Protein AF-A1VR33-F1 (afdb_monomer)

Mean predicted aligned error: 18.74 Å

Nearest PDB structures (foldseek):
  4l4u-assembly1_A-2  TM=6.894E-01  e=5.457E-03  Aquifex aeolicus VF5
  3dzd-assembly1_B  TM=6.555E-01  e=9.881E-03  Aquifex aeolicus
  3a0r-assembly1_B  TM=6.311E-01  e=2.015E-02  Thermotoga maritima
  3cg4-assembly1_A  TM=5.800E-01  e=5.528E-02  Methanospirillum hungatei JF-1
  5jyv-assembly1_A  TM=6.036E-01  e=6.691E-01  Thermosynechococcus vestitus BP-1

Structure (mmCIF, N/CA/C/O backbone):
data_AF-A1VR33-F1
#
_entry.id   AF-A1VR33-F1
#
loop_
_atom_site.group_PDB
_atom_site.id
_atom_site.type_symbol
_atom_site.label_atom_id
_atom_site.label_alt_id
_atom_site.label_comp_id
_atom_site.label_asym_id
_atom_site.label_entity_id
_atom_site.label_seq_id
_atom_site.pdbx_PDB_ins_code
_atom_site.Cartn_x
_atom_site.Cartn_y
_atom_site.Cartn_z
_atom_site.occupancy
_atom_site.B_iso_or_equiv
_atom_site.auth_seq_id
_atom_site.auth_comp_id
_atom_site.auth_asym_id
_atom_site.auth_atom_id
_atom_site.pdbx_PDB_model_num
ATOM 1 N N . MET A 1 1 ? -11.282 8.024 26.911 1.00 89.19 1 MET A N 1
ATOM 2 C CA . MET A 1 1 ? -10.336 6.982 26.466 1.00 89.19 1 MET A CA 1
ATOM 3 C C . MET A 1 1 ? -9.418 7.610 25.443 1.00 89.19 1 MET A C 1
ATOM 5 O O . MET A 1 1 ? -9.921 8.215 24.501 1.00 89.19 1 MET A O 1
ATOM 9 N N . ASN A 1 2 ? -8.114 7.520 25.653 1.00 93.12 2 ASN A N 1
ATOM 10 C CA . ASN A 1 2 ? -7.123 8.158 24.796 1.00 93.12 2 ASN A CA 1
ATOM 11 C C . ASN A 1 2 ? -6.593 7.150 23.776 1.00 93.12 2 ASN A C 1
ATOM 13 O O . ASN A 1 2 ? -6.073 6.101 24.152 1.00 93.12 2 ASN A O 1
ATOM 17 N N . VAL A 1 3 ? -6.742 7.479 22.496 1.00 94.75 3 VAL A N 1
ATOM 18 C CA . VAL A 1 3 ? -6.311 6.673 21.356 1.00 94.75 3 VAL A CA 1
ATOM 19 C C . VAL A 1 3 ? -5.107 7.349 20.707 1.00 94.75 3 VAL A C 1
ATOM 21 O O . VAL A 1 3 ? -5.236 8.425 20.123 1.00 94.75 3 VAL A O 1
ATOM 24 N N . ALA A 1 4 ? -3.940 6.724 20.791 1.00 95.00 4 ALA A N 1
ATOM 25 C CA . ALA A 1 4 ? -2.741 7.217 20.127 1.00 95.00 4 ALA A CA 1
ATOM 26 C C . ALA A 1 4 ? -2.682 6.717 18.679 1.00 95.00 4 ALA A C 1
ATOM 28 O O . ALA A 1 4 ? -2.841 5.525 18.415 1.00 95.00 4 ALA A O 1
ATOM 29 N N . LEU A 1 5 ? -2.461 7.638 17.744 1.00 94.81 5 LEU A N 1
ATOM 30 C CA . LEU A 1 5 ? -2.341 7.374 16.313 1.00 94.81 5 LEU A CA 1
ATOM 31 C C . LEU A 1 5 ? -0.858 7.402 15.934 1.00 94.81 5 LEU A C 1
ATOM 33 O O . LEU A 1 5 ? -0.207 8.428 16.109 1.00 94.81 5 LEU A O 1
ATOM 37 N N . VAL A 1 6 ? -0.323 6.283 15.449 1.00 93.44 6 VAL A N 1
ATOM 38 C CA . VAL A 1 6 ? 1.118 6.092 15.224 1.00 93.44 6 VAL A CA 1
ATOM 39 C C . VAL A 1 6 ? 1.372 5.742 13.762 1.00 93.44 6 VAL A C 1
ATOM 41 O O . VAL A 1 6 ? 0.776 4.801 13.238 1.00 93.44 6 VAL A O 1
ATOM 44 N N . GLY A 1 7 ? 2.278 6.477 13.113 1.00 88.88 7 GLY A N 1
ATOM 45 C CA . GLY A 1 7 ? 2.705 6.214 11.731 1.00 88.88 7 GLY A CA 1
ATOM 46 C C . GLY A 1 7 ? 1.655 6.533 10.661 1.00 88.88 7 GLY A C 1
ATOM 47 O O . GLY A 1 7 ? 1.876 6.258 9.489 1.00 88.88 7 GLY A O 1
ATOM 48 N N . LEU A 1 8 ? 0.510 7.101 11.034 1.00 88.69 8 LEU A N 1
ATOM 49 C CA . LEU A 1 8 ? -0.553 7.450 10.096 1.00 88.69 8 LEU A CA 1
ATOM 50 C C . LEU A 1 8 ? -0.213 8.745 9.349 1.00 88.69 8 LEU A C 1
ATOM 52 O O . LEU A 1 8 ? 0.450 9.635 9.876 1.00 88.69 8 LEU A O 1
ATOM 56 N N . THR A 1 9 ? -0.694 8.884 8.114 1.00 87.31 9 THR A N 1
ATOM 57 C CA . THR A 1 9 ? -0.602 10.168 7.404 1.00 87.31 9 THR A CA 1
ATOM 58 C C . THR A 1 9 ? -1.521 11.206 8.052 1.00 87.31 9 THR A C 1
ATOM 60 O O . THR A 1 9 ? -2.579 10.860 8.575 1.00 87.31 9 THR A O 1
ATOM 63 N N . THR A 1 10 ? -1.215 12.501 7.920 1.00 87.06 10 THR A N 1
ATOM 64 C CA . THR A 1 10 ? -2.077 13.587 8.440 1.00 87.06 10 THR A CA 1
ATOM 65 C C . THR A 1 10 ? -3.532 13.461 7.974 1.00 87.06 10 THR A C 1
ATOM 67 O O . THR A 1 10 ? -4.474 13.750 8.712 1.00 87.06 10 THR A O 1
ATOM 70 N N . ARG A 1 11 ? -3.742 12.983 6.741 1.00 85.19 11 ARG A N 1
ATOM 71 C CA . ARG A 1 11 ? -5.082 12.727 6.200 1.00 85.19 11 ARG A CA 1
ATOM 72 C C . ARG A 1 11 ? -5.805 11.617 6.965 1.00 85.19 11 ARG A C 1
ATOM 74 O O . ARG A 1 11 ? -6.992 11.759 7.258 1.00 85.19 11 ARG A O 1
ATOM 81 N N . GLU A 1 12 ? -5.119 10.517 7.255 1.00 89.12 12 GLU A N 1
ATOM 82 C CA . GLU A 1 12 ? -5.679 9.388 8.001 1.00 89.12 12 GLU A CA 1
ATOM 83 C C . GLU A 1 12 ? -5.932 9.749 9.464 1.00 89.12 12 GLU A C 1
ATOM 85 O O . GLU A 1 12 ? -6.983 9.398 9.993 1.00 89.12 12 GLU A O 1
ATOM 90 N N . GLU A 1 13 ? -5.035 10.507 10.096 1.00 91.50 13 GLU A N 1
ATOM 91 C CA . GLU A 1 13 ? -5.204 10.989 11.471 1.00 91.50 13 GLU A CA 1
ATOM 92 C C . GLU A 1 13 ? -6.481 11.815 11.628 1.00 91.50 13 GLU A C 1
ATOM 94 O O . GLU A 1 13 ? -7.303 11.562 12.510 1.00 91.50 13 GLU A O 1
ATOM 99 N N . VAL A 1 14 ? -6.687 12.766 10.717 1.00 90.38 14 VAL A N 1
ATOM 100 C CA . VAL A 1 14 ? -7.881 13.614 10.680 1.00 90.38 14 VAL A CA 1
ATOM 101 C C . VAL A 1 14 ? -9.144 12.782 10.424 1.00 90.38 14 VAL A C 1
ATOM 103 O O . VAL A 1 14 ? -10.168 12.982 11.084 1.00 90.38 14 VAL A O 1
ATOM 106 N N . ALA A 1 15 ? -9.085 11.819 9.500 1.00 90.38 15 ALA A N 1
ATOM 107 C CA . ALA A 1 15 ? -10.210 10.935 9.202 1.00 90.38 15 ALA A CA 1
ATOM 108 C C . ALA A 1 15 ? -10.580 10.039 10.398 1.00 90.38 15 ALA A C 1
ATOM 110 O O . ALA A 1 15 ? -11.763 9.914 10.730 1.00 90.38 15 ALA A O 1
ATOM 111 N N . LEU A 1 16 ? -9.588 9.457 11.076 1.00 93.12 16 LEU A N 1
ATOM 112 C CA . LEU A 1 16 ? -9.787 8.630 12.266 1.00 93.12 16 LEU A CA 1
ATOM 113 C C . LEU A 1 16 ? -10.287 9.453 13.449 1.00 93.12 16 LEU A C 1
ATOM 115 O O . LEU A 1 16 ? -11.230 9.027 14.112 1.00 93.12 16 LEU A O 1
ATOM 119 N N . GLY A 1 17 ? -9.749 10.654 13.664 1.00 91.81 17 GLY A N 1
ATOM 120 C CA . GLY A 1 17 ? -10.249 11.576 14.684 1.00 91.81 17 GLY A CA 1
ATOM 121 C C . GLY A 1 17 ? -11.735 11.893 14.493 1.00 91.81 17 GLY A C 1
ATOM 122 O O . GLY A 1 17 ? -12.519 11.810 15.440 1.00 91.81 17 GLY A O 1
ATOM 123 N N . MET A 1 18 ? -12.161 12.159 13.253 1.00 91.56 18 MET A N 1
ATOM 124 C CA . MET A 1 18 ? -13.579 12.349 12.927 1.00 91.56 18 MET A CA 1
ATOM 125 C C . MET A 1 18 ? -14.419 11.081 13.133 1.00 91.56 18 MET A C 1
ATOM 127 O O . MET A 1 18 ? -15.535 11.168 13.650 1.00 91.56 18 MET A O 1
ATOM 131 N N . LEU A 1 19 ? -13.918 9.911 12.724 1.00 92.31 19 LEU A N 1
ATOM 132 C CA . LEU A 1 19 ? -14.616 8.635 12.898 1.00 92.31 19 LEU A CA 1
ATOM 133 C C . LEU A 1 19 ? -14.835 8.325 14.382 1.00 92.31 19 LEU A C 1
ATOM 135 O O . LEU A 1 19 ? -15.957 8.004 14.782 1.00 92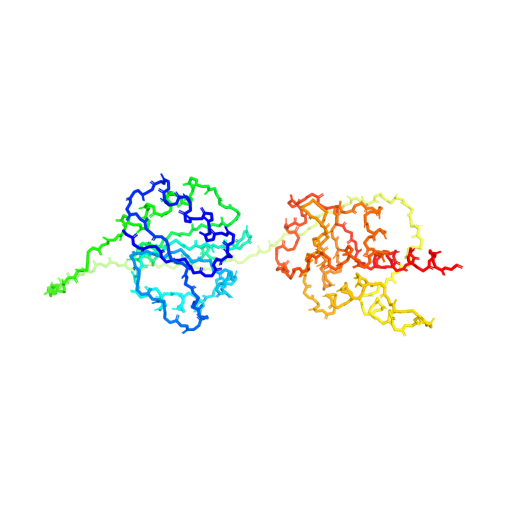.31 19 LEU A O 1
ATOM 139 N N . VAL A 1 20 ? -13.786 8.432 15.196 1.00 92.50 20 VAL A N 1
ATOM 140 C CA . VAL A 1 20 ? -13.830 8.156 16.636 1.00 92.50 20 VAL A CA 1
ATOM 141 C C . VAL A 1 20 ? -14.733 9.162 17.339 1.00 92.50 20 VAL A C 1
ATOM 143 O O . VAL A 1 20 ? -15.653 8.744 18.036 1.00 92.50 20 VAL A O 1
ATOM 146 N N . GLY A 1 21 ? -14.576 10.462 17.067 1.00 89.56 21 GLY A N 1
ATOM 147 C CA . GLY A 1 21 ? -15.418 11.503 17.663 1.00 89.56 21 GLY A CA 1
ATOM 148 C C . GLY A 1 21 ? -16.915 11.329 17.376 1.00 89.56 21 GLY A C 1
ATOM 149 O O . GLY A 1 21 ? -17.745 11.657 18.220 1.00 89.56 21 GLY A O 1
ATOM 150 N N . LYS A 1 22 ? -17.277 10.762 16.216 1.00 89.94 22 LYS A N 1
ATOM 151 C CA . LYS A 1 22 ? -18.676 10.461 15.861 1.00 89.94 22 LYS A CA 1
ATOM 152 C C . LYS A 1 22 ? -19.191 9.141 16.431 1.00 89.94 22 LYS A C 1
ATOM 154 O O . LYS A 1 22 ? -20.383 9.029 16.697 1.00 89.94 22 LYS A O 1
ATOM 159 N N . SER A 1 23 ? -18.335 8.127 16.549 1.00 87.56 23 SER A N 1
ATOM 160 C CA . SER A 1 23 ? -18.766 6.755 16.856 1.00 87.56 23 SER A CA 1
ATOM 161 C C . SER A 1 23 ? -18.528 6.314 18.299 1.00 87.56 23 SER A C 1
ATOM 163 O O . SER A 1 23 ? -19.128 5.325 18.716 1.00 87.56 23 SER A O 1
ATOM 165 N N . GLN A 1 24 ? -17.685 7.026 19.053 1.00 88.75 24 GLN A N 1
ATOM 166 C CA . GLN A 1 24 ? -17.287 6.686 20.420 1.00 88.75 24 GLN A CA 1
ATOM 167 C C . GLN A 1 24 ? -17.244 7.943 21.312 1.00 88.75 24 GLN A C 1
ATOM 169 O O . GLN A 1 24 ? -16.199 8.588 21.447 1.00 88.75 24 GLN A O 1
ATOM 174 N N . PRO A 1 25 ? -18.369 8.324 21.944 1.00 87.31 25 PRO A N 1
ATOM 175 C CA . PRO A 1 25 ? -18.407 9.469 22.849 1.00 87.31 25 PRO A CA 1
ATOM 176 C C . PRO A 1 25 ? -17.384 9.339 23.988 1.00 87.31 25 PRO A C 1
ATOM 178 O O . PRO A 1 25 ? -17.293 8.304 24.647 1.00 87.31 25 PRO A O 1
ATOM 181 N N . GLY A 1 26 ? -16.605 10.397 24.232 1.00 87.81 26 GLY A N 1
ATOM 182 C CA . GLY A 1 26 ? -15.575 10.421 25.281 1.00 87.81 26 GLY A CA 1
ATOM 183 C C . GLY A 1 26 ? -14.240 9.767 24.898 1.00 87.81 26 GLY A C 1
ATOM 184 O O . GLY A 1 26 ? -13.351 9.643 25.748 1.00 87.81 26 GLY A O 1
ATOM 185 N N . TRP A 1 27 ? -14.075 9.343 23.643 1.00 93.62 27 TRP A N 1
ATOM 186 C CA . TRP A 1 27 ? -12.780 8.934 23.102 1.00 93.62 27 TRP A CA 1
ATOM 187 C C . TRP A 1 27 ? -12.087 10.127 22.442 1.00 93.62 27 TRP A C 1
ATOM 189 O O . TRP A 1 27 ? -12.737 10.960 21.812 1.00 93.62 27 TRP A O 1
ATOM 199 N N . GLN A 1 28 ? -10.772 10.222 22.608 1.00 92.12 28 GLN A N 1
ATOM 200 C CA . GLN A 1 28 ? -9.951 11.297 22.056 1.00 92.12 28 GLN A CA 1
ATOM 201 C C . GLN A 1 28 ? -8.772 10.693 21.307 1.00 92.12 28 GLN A C 1
ATOM 203 O O . GLN A 1 28 ? -8.126 9.786 21.826 1.00 92.12 28 GLN A O 1
ATOM 208 N N . CYS A 1 29 ? -8.501 11.191 20.103 1.00 92.56 29 CYS A N 1
ATOM 209 C CA . CYS A 1 29 ? -7.358 10.763 19.305 1.00 92.56 29 CYS A CA 1
ATOM 210 C C . CYS A 1 29 ? -6.229 11.789 19.391 1.00 92.56 29 CYS A C 1
ATOM 212 O O . CYS A 1 29 ? -6.480 12.988 19.272 1.00 92.56 29 CYS A O 1
ATOM 214 N N . SER A 1 30 ? -4.997 11.312 19.532 1.00 91.94 30 SER A N 1
ATOM 215 C CA . SER A 1 30 ? -3.790 12.136 19.474 1.00 91.94 30 SER A CA 1
ATOM 216 C C . SER A 1 30 ? -2.779 11.517 18.517 1.00 91.94 30 SER A C 1
ATOM 218 O O . SER A 1 30 ? -2.430 10.346 18.667 1.00 91.94 30 SER A O 1
ATOM 220 N N . ALA A 1 31 ? -2.309 12.308 17.555 1.00 89.06 31 ALA A N 1
ATOM 221 C CA . ALA A 1 31 ? -1.186 11.942 16.702 1.00 89.06 31 ALA A CA 1
ATOM 222 C C . ALA A 1 31 ? 0.096 11.824 17.532 1.00 89.06 31 ALA A C 1
ATOM 224 O O . ALA A 1 31 ? 0.356 12.652 18.409 1.00 89.06 31 ALA A O 1
ATOM 225 N N . VAL A 1 32 ? 0.880 10.787 17.260 1.00 85.38 32 VAL A N 1
ATOM 226 C CA . VAL A 1 32 ? 2.159 10.526 17.910 1.00 85.38 32 VAL A CA 1
ATOM 227 C C . VAL A 1 32 ? 3.250 10.518 16.851 1.00 85.38 32 VAL A C 1
ATOM 229 O O . VAL A 1 32 ? 3.343 9.605 16.031 1.00 85.38 32 VAL A O 1
ATOM 232 N N . THR A 1 33 ? 4.127 11.512 16.932 1.00 70.06 33 THR A N 1
ATOM 233 C CA . THR A 1 33 ? 5.366 11.569 16.157 1.00 70.06 33 THR A CA 1
ATOM 234 C C . THR A 1 33 ? 6.455 10.807 16.912 1.00 70.06 33 THR A C 1
ATOM 236 O O . THR A 1 33 ? 7.328 11.418 17.515 1.00 70.06 33 THR A O 1
ATOM 239 N N . ALA A 1 34 ? 6.360 9.478 16.969 1.00 60.62 34 ALA A N 1
ATOM 240 C CA . ALA A 1 34 ? 7.414 8.638 17.542 1.00 60.62 34 ALA A CA 1
ATOM 241 C C . ALA A 1 34 ? 8.291 8.078 16.418 1.00 60.62 34 ALA A C 1
ATOM 243 O O . ALA A 1 34 ? 7.768 7.588 15.411 1.00 60.62 34 ALA A O 1
ATOM 244 N N . GLY A 1 35 ? 9.614 8.155 16.586 1.00 58.03 35 GLY A N 1
ATOM 245 C CA . GLY A 1 35 ? 10.567 7.485 15.700 1.00 58.03 35 GLY A CA 1
ATOM 246 C C . GLY A 1 35 ? 10.431 5.956 15.744 1.00 58.03 35 GLY A C 1
ATOM 247 O O . GLY A 1 35 ? 9.785 5.398 16.632 1.00 58.03 35 GLY A O 1
ATOM 248 N N . LEU A 1 36 ? 11.055 5.266 14.783 1.00 57.84 36 LEU A N 1
ATOM 249 C CA . LEU A 1 36 ? 11.025 3.797 14.661 1.00 57.84 36 LEU A CA 1
ATOM 250 C C . LEU A 1 36 ? 11.434 3.079 15.964 1.00 57.84 36 LEU A C 1
ATOM 252 O O . LEU A 1 36 ? 10.797 2.094 16.329 1.00 57.84 36 LEU A O 1
ATOM 256 N N . ASP A 1 37 ? 12.401 3.646 16.695 1.00 58.16 37 ASP A N 1
ATOM 257 C CA . ASP A 1 37 ? 13.012 3.057 17.899 1.00 58.16 37 ASP A CA 1
ATOM 258 C C . ASP A 1 37 ? 12.542 3.677 19.227 1.00 58.16 37 ASP A C 1
ATOM 260 O O . ASP A 1 37 ? 13.045 3.331 20.300 1.00 58.16 37 ASP A O 1
ATOM 264 N N . GLU A 1 38 ? 11.592 4.613 19.192 1.00 67.19 38 GLU A N 1
ATOM 265 C CA . GLU A 1 38 ? 11.108 5.270 20.405 1.00 67.19 38 GLU A CA 1
ATOM 266 C C . GLU A 1 38 ? 9.936 4.514 21.040 1.00 67.19 38 GLU A C 1
ATOM 268 O O . GLU A 1 38 ? 9.024 4.016 20.369 1.00 67.19 38 GLU A O 1
ATOM 273 N N . SER A 1 39 ? 9.956 4.453 22.375 1.00 73.94 39 SER A N 1
ATOM 274 C CA . SER A 1 39 ? 8.817 3.987 23.166 1.00 73.94 39 SER A CA 1
ATOM 275 C C . SER A 1 39 ? 7.606 4.867 22.881 1.00 73.94 39 SER A C 1
ATOM 277 O O . SER A 1 39 ? 7.710 6.095 22.873 1.00 73.94 39 SER A O 1
ATOM 279 N N . LEU A 1 40 ? 6.441 4.247 22.695 1.00 84.88 40 LEU A N 1
ATOM 280 C CA . LEU A 1 40 ? 5.213 4.997 22.470 1.00 84.88 40 LEU A CA 1
ATOM 281 C C . LEU A 1 40 ? 4.788 5.714 23.766 1.00 84.88 40 LEU A C 1
ATOM 283 O O . LEU A 1 40 ? 4.949 5.157 24.857 1.00 84.88 40 LEU A O 1
ATOM 287 N N . PRO A 1 41 ? 4.267 6.951 23.678 1.00 85.69 41 PRO A N 1
ATOM 288 C CA . PRO A 1 41 ? 3.749 7.660 24.838 1.00 85.69 41 PRO A CA 1
ATOM 289 C C . PRO A 1 41 ? 2.493 6.950 25.358 1.00 85.69 41 PRO A C 1
ATOM 291 O O . PRO A 1 41 ? 1.690 6.493 24.547 1.00 85.69 41 PRO A O 1
ATOM 294 N N . PRO A 1 42 ? 2.272 6.908 26.683 1.00 86.69 42 PRO A N 1
ATOM 295 C CA . PRO A 1 42 ? 1.205 6.115 27.282 1.00 86.69 42 PRO A CA 1
ATOM 296 C C . PRO A 1 42 ? -0.183 6.513 26.758 1.00 86.69 42 PRO A C 1
ATOM 298 O O . PRO A 1 42 ? -0.603 7.666 26.878 1.00 86.69 42 PRO A O 1
ATOM 301 N N . ALA A 1 43 ? -0.917 5.531 26.234 1.00 90.75 43 ALA A N 1
ATOM 302 C CA . ALA A 1 43 ? -2.291 5.665 25.757 1.00 90.75 43 ALA A CA 1
ATOM 303 C C . ALA A 1 43 ? -3.165 4.496 26.239 1.00 90.75 43 ALA A C 1
ATOM 305 O O . ALA A 1 43 ? -2.658 3.443 26.622 1.00 90.75 43 ALA A O 1
ATOM 306 N N . ASP A 1 44 ? -4.492 4.670 26.218 1.00 91.25 44 ASP A N 1
ATOM 307 C CA . ASP A 1 44 ? -5.414 3.576 26.555 1.00 91.25 44 ASP A CA 1
ATOM 308 C C . ASP A 1 44 ? -5.516 2.540 25.421 1.00 91.25 44 ASP A C 1
ATOM 310 O O . ASP A 1 44 ? -5.887 1.397 25.681 1.00 91.25 44 ASP A O 1
ATOM 314 N N . LEU A 1 45 ? -5.265 2.956 24.175 1.00 94.19 45 LEU A N 1
ATOM 315 C CA . LEU A 1 45 ? -5.281 2.125 22.970 1.00 94.19 45 LEU A CA 1
ATOM 316 C C . LEU A 1 45 ? -4.438 2.781 21.873 1.00 94.19 45 LEU A C 1
ATOM 318 O O . LEU A 1 45 ? -4.421 4.008 21.752 1.00 94.19 45 LEU A O 1
ATOM 322 N N . TYR A 1 46 ? -3.798 1.971 21.035 1.00 95.38 46 TYR A N 1
ATOM 323 C CA . TYR A 1 46 ? -3.049 2.452 19.873 1.00 95.38 46 TYR A CA 1
ATOM 324 C C . TYR A 1 46 ? -3.726 2.079 18.554 1.00 95.38 46 TYR A C 1
ATOM 326 O O . TYR A 1 46 ? -4.316 1.009 18.420 1.00 95.38 46 TYR A O 1
ATOM 334 N N . VAL A 1 47 ? -3.604 2.946 17.554 1.00 96.19 47 VAL A N 1
ATOM 335 C CA . VAL A 1 47 ? -3.788 2.598 16.142 1.00 96.19 47 VAL A CA 1
ATOM 336 C C . VAL A 1 47 ? -2.442 2.792 15.466 1.00 96.19 47 VAL A C 1
ATOM 338 O O . VAL A 1 47 ? -1.932 3.911 15.426 1.00 96.19 47 VAL A O 1
ATOM 341 N N . VAL A 1 48 ? -1.859 1.706 14.968 1.00 94.88 48 VAL A N 1
ATOM 342 C CA . VAL A 1 48 ? -0.493 1.697 14.436 1.00 94.88 48 VAL A CA 1
ATOM 343 C C . VAL A 1 48 ? -0.529 1.356 12.955 1.00 94.88 48 VAL A C 1
ATOM 345 O O . VAL A 1 48 ? -0.893 0.239 12.595 1.00 94.88 48 VAL A O 1
ATOM 348 N N . ASP A 1 49 ? -0.124 2.292 12.098 1.00 93.19 49 ASP A N 1
ATOM 349 C CA . ASP A 1 49 ? 0.200 1.981 10.706 1.00 93.19 49 ASP A CA 1
ATOM 350 C C . ASP A 1 49 ? 1.578 1.328 10.640 1.00 93.19 49 ASP A C 1
ATOM 352 O O . ASP A 1 49 ? 2.608 1.973 10.848 1.00 93.19 49 ASP A O 1
ATOM 356 N N . LEU A 1 50 ? 1.590 0.030 10.348 1.00 92.19 50 LEU A N 1
ATOM 357 C CA . LEU A 1 50 ? 2.811 -0.762 10.289 1.00 92.19 50 LEU A CA 1
ATOM 358 C C . LEU A 1 50 ? 3.740 -0.250 9.181 1.00 92.19 50 LEU A C 1
ATOM 360 O O . LEU A 1 50 ? 4.938 -0.100 9.403 1.00 92.19 50 LEU A O 1
ATOM 364 N N . ALA A 1 51 ? 3.198 0.122 8.017 1.00 88.44 51 ALA A N 1
ATOM 365 C CA . ALA A 1 51 ? 4.006 0.645 6.916 1.00 88.44 51 ALA A CA 1
ATOM 366 C C . ALA A 1 51 ? 4.584 2.029 7.236 1.00 88.44 51 ALA A C 1
ATOM 368 O O . ALA A 1 51 ? 5.754 2.294 6.949 1.00 88.44 51 ALA A O 1
ATOM 369 N N . GLY A 1 52 ? 3.771 2.895 7.842 1.00 85.50 52 GLY A N 1
ATOM 370 C CA . GLY A 1 52 ? 4.187 4.229 8.270 1.00 85.50 52 GLY A CA 1
ATOM 371 C C . GLY A 1 52 ? 5.211 4.212 9.404 1.00 85.50 52 GLY A C 1
ATOM 372 O O . GLY A 1 52 ? 6.026 5.123 9.521 1.00 85.50 52 GLY A O 1
ATOM 373 N N . ARG A 1 53 ? 5.246 3.122 10.176 1.00 85.50 53 ARG A N 1
ATOM 374 C CA . ARG A 1 53 ? 6.282 2.819 11.165 1.00 85.50 53 ARG A CA 1
ATOM 375 C C . ARG A 1 53 ? 7.425 1.972 10.595 1.00 85.50 53 ARG A C 1
ATOM 377 O O . ARG A 1 53 ? 8.071 1.250 11.337 1.00 85.50 53 ARG A O 1
ATOM 384 N N . GLY A 1 54 ? 7.649 1.980 9.280 1.00 85.06 54 GLY A N 1
ATOM 385 C CA . GLY A 1 54 ? 8.754 1.254 8.632 1.00 85.06 54 GLY A CA 1
ATOM 386 C C . GLY A 1 54 ? 8.642 -0.280 8.644 1.00 85.06 54 GLY A C 1
ATOM 387 O O . GLY A 1 54 ? 9.405 -0.954 7.957 1.00 85.06 54 GLY A O 1
ATOM 388 N N . MET A 1 55 ? 7.652 -0.842 9.334 1.00 88.25 55 MET A N 1
ATOM 389 C CA . MET A 1 55 ? 7.379 -2.272 9.484 1.00 88.25 55 MET A CA 1
ATOM 390 C C . MET A 1 55 ? 6.514 -2.780 8.320 1.00 88.25 55 MET A C 1
ATOM 392 O O . MET A 1 55 ? 5.393 -3.262 8.487 1.00 88.25 55 MET A O 1
ATOM 396 N N . ARG A 1 56 ? 7.020 -2.634 7.090 1.00 83.50 56 ARG A N 1
ATOM 397 C CA . ARG A 1 56 ? 6.254 -2.943 5.868 1.00 83.50 56 ARG A CA 1
ATOM 398 C C . ARG A 1 56 ? 5.906 -4.423 5.715 1.00 83.50 56 ARG A C 1
ATOM 400 O O . ARG A 1 56 ? 4.917 -4.709 5.054 1.00 83.50 56 ARG A O 1
ATOM 407 N N . ARG A 1 57 ? 6.698 -5.317 6.312 1.00 82.25 57 ARG A N 1
ATOM 408 C CA . ARG A 1 57 ? 6.521 -6.774 6.307 1.00 82.2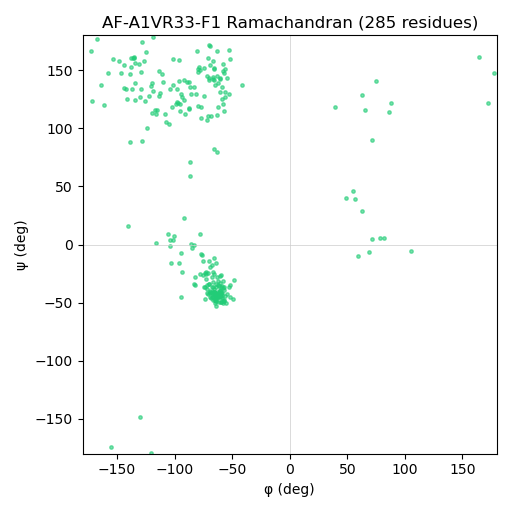5 57 ARG A CA 1
ATOM 409 C C . ARG A 1 57 ? 6.708 -7.328 7.709 1.00 82.25 57 ARG A C 1
ATOM 411 O O . ARG A 1 57 ? 7.398 -6.716 8.523 1.00 82.25 57 ARG A O 1
ATOM 418 N N . TRP A 1 58 ? 6.120 -8.484 7.966 1.00 88.88 58 TRP A N 1
ATOM 419 C CA . TRP A 1 58 ? 6.354 -9.226 9.190 1.00 88.88 58 TRP A CA 1
ATOM 420 C C . TRP A 1 58 ? 7.725 -9.902 9.150 1.00 88.88 58 TRP A C 1
ATOM 422 O O . TRP A 1 58 ? 8.053 -10.637 8.216 1.00 88.88 58 TRP A O 1
ATOM 432 N N . THR A 1 59 ? 8.500 -9.659 10.201 1.00 86.19 59 THR A N 1
ATOM 433 C CA . THR A 1 59 ? 9.694 -10.413 10.586 1.00 86.19 59 THR A CA 1
ATOM 434 C C . THR A 1 59 ? 9.634 -10.632 12.097 1.00 86.19 59 THR A C 1
ATOM 436 O O . THR A 1 59 ? 8.920 -9.913 12.803 1.00 86.19 59 THR A O 1
ATOM 439 N N . GLU A 1 60 ? 10.383 -11.606 12.618 1.00 86.69 60 GLU A N 1
ATOM 440 C CA . GLU A 1 60 ? 10.466 -11.820 14.071 1.00 86.69 60 GLU A CA 1
ATOM 441 C C . GLU A 1 60 ? 11.000 -10.575 14.800 1.00 86.69 60 GLU A C 1
ATOM 443 O O . GLU A 1 60 ? 10.519 -10.229 15.880 1.00 86.69 60 GLU A O 1
ATOM 448 N N . GLU A 1 61 ? 11.933 -9.857 14.170 1.00 87.00 61 GLU A N 1
ATOM 449 C CA . GLU A 1 61 ? 12.495 -8.594 14.660 1.00 87.00 61 GLU A CA 1
ATOM 450 C C . GLU A 1 61 ? 11.421 -7.500 14.722 1.00 87.00 61 GLU A C 1
ATOM 452 O O . GLU A 1 61 ? 11.167 -6.952 15.792 1.00 87.00 61 GLU A O 1
ATOM 457 N N . ALA A 1 62 ? 10.698 -7.258 13.619 1.00 87.56 62 ALA A N 1
ATOM 458 C CA . ALA A 1 62 ? 9.636 -6.253 13.567 1.00 87.56 62 ALA A CA 1
ATOM 459 C C . ALA A 1 62 ? 8.500 -6.561 14.555 1.00 87.56 62 ALA A C 1
ATOM 461 O O . ALA A 1 62 ? 7.936 -5.649 15.162 1.00 87.56 62 ALA A O 1
ATOM 462 N N . GLN A 1 63 ? 8.172 -7.842 14.753 1.00 89.69 63 GLN A N 1
ATOM 463 C CA . GLN A 1 63 ? 7.227 -8.267 15.781 1.00 89.69 63 GLN A CA 1
ATOM 464 C C . GLN A 1 63 ? 7.753 -7.950 17.185 1.00 89.69 63 GLN A C 1
ATOM 466 O O . GLN A 1 63 ? 7.018 -7.388 17.995 1.00 89.69 63 GLN A O 1
ATOM 471 N N . SER A 1 64 ? 9.002 -8.308 17.489 1.00 88.31 64 SER A N 1
ATOM 472 C CA . SER A 1 64 ? 9.620 -8.032 18.789 1.00 88.31 64 SER A CA 1
ATOM 473 C C . SER A 1 64 ? 9.637 -6.532 19.094 1.00 88.31 64 SER A C 1
ATOM 475 O O . SER A 1 64 ? 9.220 -6.119 20.178 1.00 88.31 64 SER A O 1
ATOM 477 N N . ASP A 1 65 ? 10.036 -5.709 18.125 1.00 88.81 65 ASP A N 1
ATOM 478 C CA . ASP A 1 65 ? 10.098 -4.253 18.268 1.00 88.81 65 ASP A CA 1
ATOM 479 C C . ASP A 1 65 ? 8.708 -3.635 18.447 1.00 88.81 65 ASP A C 1
ATOM 481 O O . ASP A 1 65 ? 8.506 -2.779 19.315 1.00 88.81 65 ASP A O 1
ATOM 485 N N . LEU A 1 66 ? 7.713 -4.116 17.694 1.00 90.12 66 LEU A N 1
ATOM 486 C CA . LEU A 1 66 ? 6.322 -3.703 17.850 1.00 90.12 66 LEU A CA 1
ATOM 487 C C . LEU A 1 66 ? 5.795 -4.015 19.255 1.00 90.12 66 LEU A C 1
ATOM 489 O O . LEU A 1 66 ? 5.230 -3.134 19.903 1.00 90.12 66 LEU A O 1
ATOM 493 N N . LEU A 1 67 ? 5.985 -5.247 19.733 1.00 89.38 67 LEU A N 1
ATOM 494 C CA . LEU A 1 67 ? 5.493 -5.685 21.042 1.00 89.38 67 LEU A CA 1
ATOM 495 C C . LEU A 1 67 ? 6.192 -4.945 22.182 1.00 89.38 67 LEU A C 1
ATOM 497 O O . LEU A 1 67 ? 5.536 -4.529 23.136 1.00 89.38 67 LEU A O 1
ATOM 501 N N . LYS A 1 68 ? 7.506 -4.730 22.064 1.00 88.62 68 LYS A N 1
ATOM 502 C CA . LYS A 1 68 ? 8.280 -3.937 23.022 1.00 88.62 68 LYS A CA 1
ATOM 503 C C . LYS A 1 68 ? 7.771 -2.501 23.092 1.00 88.62 68 LYS A C 1
ATOM 505 O O . LYS A 1 68 ? 7.655 -1.952 24.180 1.00 88.62 68 LYS A O 1
ATOM 510 N N . ALA A 1 69 ? 7.448 -1.899 21.951 1.00 88.75 69 ALA A N 1
ATOM 511 C CA . ALA A 1 69 ? 6.939 -0.537 21.914 1.00 88.75 69 ALA A CA 1
ATOM 512 C C . ALA A 1 69 ? 5.499 -0.391 22.425 1.00 88.75 69 ALA A C 1
ATOM 514 O O . ALA A 1 69 ? 5.142 0.683 22.905 1.00 88.75 69 ALA A O 1
ATOM 515 N N . LEU A 1 70 ? 4.670 -1.428 22.280 1.00 89.44 70 LEU A N 1
ATOM 516 C CA . LEU A 1 70 ? 3.303 -1.444 22.805 1.00 89.44 70 LEU A CA 1
ATOM 517 C C . LEU A 1 70 ? 3.260 -1.708 24.315 1.00 89.44 70 LEU A C 1
ATOM 519 O O . LEU A 1 70 ? 2.289 -1.313 24.952 1.00 89.44 70 LEU A O 1
ATOM 523 N N . ASP A 1 71 ? 4.274 -2.376 24.876 1.00 87.88 71 ASP A N 1
ATOM 524 C CA . ASP A 1 71 ? 4.379 -2.717 26.305 1.00 87.88 71 ASP A CA 1
ATOM 525 C C . ASP A 1 71 ? 3.093 -3.364 26.867 1.00 87.88 71 ASP A C 1
ATOM 527 O O . ASP A 1 71 ? 2.606 -3.057 27.954 1.00 87.88 71 ASP A O 1
ATOM 531 N N . GLY A 1 72 ? 2.477 -4.244 26.068 1.00 87.12 72 GLY A N 1
ATOM 532 C CA . GLY A 1 72 ? 1.239 -4.947 26.422 1.00 87.12 72 GLY A CA 1
ATOM 533 C C . GLY A 1 72 ? -0.051 -4.130 26.293 1.00 87.12 72 GLY A C 1
ATOM 534 O O . GLY A 1 72 ? -1.118 -4.625 26.663 1.00 87.12 72 GLY A O 1
ATOM 535 N N . ALA A 1 73 ? 0.007 -2.904 25.772 1.00 90.00 73 ALA A N 1
ATOM 536 C CA . ALA A 1 73 ? -1.181 -2.102 25.515 1.00 90.00 73 ALA A CA 1
ATOM 537 C C . ALA A 1 73 ? -1.999 -2.632 24.319 1.00 90.00 73 ALA A C 1
ATOM 539 O O . ALA A 1 73 ? -1.424 -3.079 23.321 1.00 90.00 73 ALA A O 1
ATOM 540 N N . PRO A 1 74 ? -3.341 -2.526 24.370 1.00 94.00 74 PRO A N 1
ATOM 541 C CA . PRO A 1 74 ? -4.198 -2.945 23.269 1.00 94.00 74 PRO A CA 1
ATOM 542 C C . PRO A 1 74 ? -3.984 -2.060 22.040 1.00 94.00 74 PRO A C 1
ATOM 544 O O . PRO A 1 74 ? -3.839 -0.836 22.146 1.00 94.00 74 PRO A O 1
ATOM 547 N N . ALA A 1 75 ? -4.019 -2.671 20.857 1.00 95.62 75 ALA A N 1
ATOM 548 C CA . ALA A 1 75 ? -3.783 -1.949 19.616 1.00 95.62 75 ALA A CA 1
ATOM 549 C C . ALA A 1 75 ? -4.584 -2.489 18.431 1.00 95.62 75 ALA A C 1
ATOM 551 O O . ALA A 1 75 ? -4.809 -3.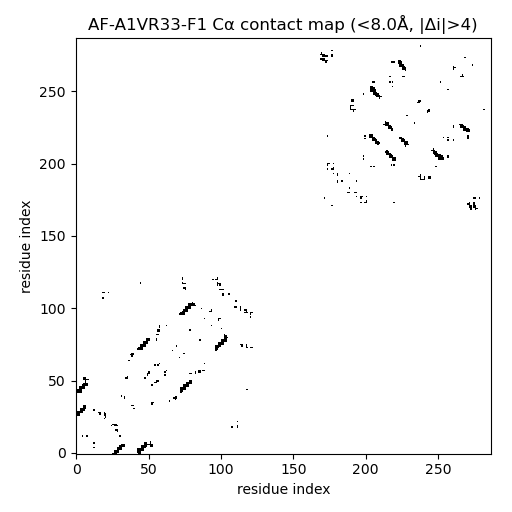690 18.283 1.00 95.62 75 ALA A O 1
ATOM 552 N N . VAL A 1 76 ? -4.953 -1.576 17.538 1.00 96.69 76 VAL A N 1
ATOM 553 C CA . VAL A 1 76 ? -5.339 -1.891 16.166 1.00 96.69 76 VAL A CA 1
ATOM 554 C C . VAL A 1 76 ? -4.103 -1.722 15.289 1.00 96.69 76 VAL A C 1
ATOM 556 O O . VAL A 1 76 ? -3.574 -0.620 15.143 1.00 96.69 76 VAL A O 1
ATOM 559 N N . LEU A 1 77 ? -3.638 -2.822 14.715 1.00 96.06 77 LEU A N 1
ATOM 560 C CA . LEU A 1 77 ? -2.520 -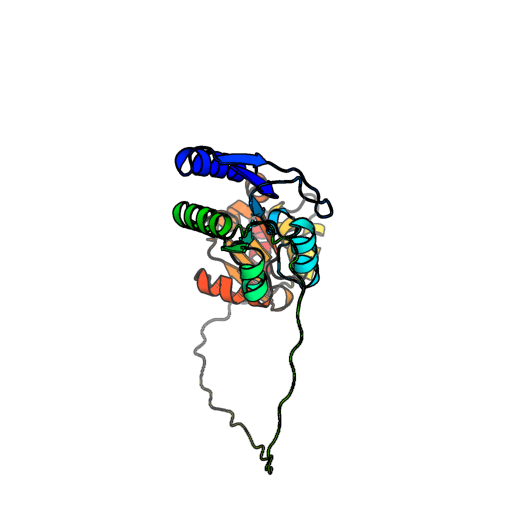2.866 13.786 1.00 96.06 77 LEU A CA 1
ATOM 561 C C . LEU A 1 77 ? -3.063 -2.740 12.367 1.00 96.06 77 LEU A C 1
ATOM 563 O O . LEU A 1 77 ? -3.915 -3.522 11.952 1.00 96.06 77 LEU A O 1
ATOM 567 N N . VAL A 1 78 ? -2.572 -1.760 11.622 1.00 95.25 78 VAL A N 1
ATOM 568 C CA . VAL A 1 78 ? -2.964 -1.510 10.240 1.00 95.25 78 VAL A CA 1
ATOM 569 C C . VAL A 1 78 ? -1.840 -1.989 9.328 1.00 95.25 78 VAL A C 1
ATOM 571 O O . VAL A 1 78 ? -0.807 -1.336 9.191 1.00 95.25 78 VAL A O 1
ATOM 574 N N . ALA A 1 79 ? -2.049 -3.145 8.708 1.00 91.88 79 ALA A N 1
ATOM 575 C CA . ALA A 1 79 ? -1.150 -3.732 7.732 1.00 91.88 79 ALA A CA 1
ATOM 576 C C . ALA A 1 79 ? -1.316 -3.092 6.339 1.00 91.88 79 ALA A C 1
ATOM 578 O O . ALA A 1 79 ? -2.424 -2.691 5.952 1.00 91.88 79 ALA A O 1
ATOM 579 N N . PRO A 1 80 ? -0.226 -3.015 5.553 1.00 83.75 80 PRO A N 1
ATOM 580 C CA . PRO A 1 80 ? -0.270 -2.523 4.183 1.00 83.75 80 PRO A CA 1
ATOM 581 C C . PRO A 1 80 ? -1.229 -3.331 3.305 1.00 83.75 80 PRO A C 1
ATOM 583 O O . PRO A 1 80 ? -1.494 -4.508 3.549 1.00 83.75 80 PRO A O 1
ATOM 586 N N . ALA A 1 81 ? -1.727 -2.697 2.237 1.00 73.00 81 ALA A N 1
ATOM 587 C CA . ALA A 1 81 ? -2.913 -3.182 1.533 1.00 73.00 81 ALA A CA 1
ATOM 588 C C . ALA A 1 81 ? -2.777 -4.535 0.816 1.00 73.00 81 ALA A C 1
ATOM 590 O O . ALA A 1 81 ? -3.756 -5.116 0.351 1.00 73.00 81 ALA A O 1
ATOM 591 N N . PHE A 1 82 ? -1.547 -5.024 0.696 1.00 62.88 82 PHE A N 1
ATOM 592 C CA . PHE A 1 82 ? -1.208 -6.225 -0.055 1.00 62.88 82 PHE A CA 1
ATOM 593 C C . PHE A 1 82 ? -0.143 -7.064 0.651 1.00 62.88 82 PHE A C 1
ATOM 595 O O . PHE A 1 82 ? 0.449 -7.929 0.020 1.00 62.88 82 PHE A O 1
ATOM 602 N N . ASP A 1 83 ? 0.096 -6.809 1.937 1.00 71.75 83 ASP A N 1
ATOM 603 C CA . ASP A 1 83 ? 0.969 -7.635 2.760 1.00 71.75 83 ASP A CA 1
ATOM 604 C C . ASP A 1 83 ? 0.120 -8.658 3.521 1.00 71.75 83 ASP A C 1
ATOM 606 O O . ASP A 1 83 ? -0.766 -8.266 4.276 1.00 71.75 83 ASP A O 1
ATOM 610 N N . GLN A 1 84 ? 0.380 -9.952 3.314 1.00 77.81 84 GLN A N 1
ATOM 611 C CA . GLN A 1 84 ? -0.228 -11.050 4.085 1.00 77.81 84 GLN A CA 1
ATOM 612 C C . GLN A 1 84 ? 0.743 -11.660 5.105 1.00 77.81 84 GLN A C 1
ATOM 614 O O . GLN A 1 84 ? 0.381 -12.565 5.852 1.00 77.81 84 GLN A O 1
ATOM 619 N N . THR A 1 85 ? 1.984 -11.178 5.157 1.00 82.50 85 THR A N 1
ATOM 620 C CA . THR A 1 85 ? 3.008 -11.697 6.067 1.00 82.50 85 THR A CA 1
ATOM 621 C C . THR A 1 85 ? 2.654 -11.401 7.521 1.00 82.50 85 THR A C 1
ATOM 623 O O . THR A 1 85 ? 2.871 -12.245 8.382 1.00 82.50 85 THR A O 1
ATOM 626 N N . TRP A 1 86 ? 1.983 -10.277 7.794 1.00 85.75 86 TRP A N 1
ATOM 627 C CA . TRP A 1 86 ? 1.452 -9.959 9.127 1.00 85.75 86 TRP A CA 1
ATOM 628 C C . TRP A 1 86 ? 0.368 -10.918 9.621 1.00 85.75 86 TRP A C 1
ATOM 630 O O . TRP A 1 86 ? 0.123 -10.980 10.823 1.00 85.75 86 TRP A O 1
ATOM 640 N N . SER A 1 87 ? -0.236 -11.725 8.744 1.00 84.19 87 SER A N 1
ATOM 641 C CA . SER A 1 87 ? -1.132 -12.808 9.164 1.00 84.19 87 SER A CA 1
ATOM 642 C C . SER A 1 87 ? -0.391 -13.962 9.856 1.00 84.19 87 SER A C 1
ATOM 644 O O . SER A 1 87 ? -1.036 -14.788 10.496 1.00 84.19 87 SER A O 1
ATOM 646 N N . ALA A 1 88 ? 0.945 -14.017 9.757 1.00 80.88 88 ALA A N 1
ATOM 647 C CA . ALA A 1 88 ? 1.783 -14.953 10.506 1.00 80.88 88 ALA A CA 1
ATOM 648 C C . ALA A 1 88 ? 1.969 -14.555 11.983 1.00 80.88 88 ALA A C 1
ATOM 650 O O . ALA A 1 88 ? 2.493 -15.353 12.760 1.00 80.88 88 ALA A O 1
ATOM 651 N N . LEU A 1 89 ? 1.532 -13.352 12.383 1.00 83.31 89 LEU A N 1
ATOM 652 C CA . LEU A 1 89 ? 1.546 -12.908 13.775 1.00 83.31 89 LEU A CA 1
ATOM 653 C C . LEU A 1 89 ? 0.778 -13.907 14.652 1.00 83.31 89 LEU A C 1
ATOM 655 O O . LEU A 1 89 ? -0.380 -14.236 14.385 1.00 83.31 89 LEU A O 1
ATOM 659 N N . ASP A 1 90 ? 1.427 -14.384 15.713 1.00 80.50 90 ASP A N 1
ATOM 660 C CA . ASP A 1 90 ? 0.877 -15.440 16.560 1.00 80.50 90 ASP A CA 1
ATOM 661 C C . ASP A 1 90 ? -0.483 -15.031 17.156 1.00 80.50 90 ASP A C 1
ATOM 663 O O . ASP A 1 90 ? -0.614 -14.067 17.916 1.00 80.50 90 ASP A O 1
ATOM 667 N N . SER A 1 91 ? -1.511 -15.824 16.849 1.00 80.06 91 SER A N 1
ATOM 668 C CA . SER A 1 91 ? -2.876 -15.633 17.341 1.00 80.06 91 SER A CA 1
ATOM 669 C C . SER A 1 91 ? -2.985 -15.678 18.870 1.00 80.06 91 SER A C 1
ATOM 671 O O . SER A 1 91 ? -3.910 -15.087 19.434 1.00 80.06 91 SER A O 1
ATOM 673 N N . HIS A 1 92 ? -2.079 -16.373 19.562 1.00 80.62 92 HIS A N 1
ATOM 674 C CA . HIS A 1 92 ? -2.009 -16.374 21.021 1.00 80.62 92 HIS A CA 1
ATOM 675 C C . HIS A 1 92 ? -1.510 -15.024 21.554 1.00 80.62 92 HIS A C 1
ATOM 677 O O . HIS A 1 92 ? -2.109 -14.486 22.487 1.00 80.62 92 HIS A O 1
ATOM 683 N N . LEU A 1 93 ? -0.482 -14.439 20.927 1.00 81.25 93 LEU A N 1
ATOM 684 C CA . LEU A 1 93 ? 0.020 -13.099 21.263 1.00 81.25 93 LEU A CA 1
ATOM 685 C C . LEU A 1 93 ? -1.028 -12.021 20.985 1.00 81.25 93 LEU A C 1
ATOM 687 O O . LEU A 1 93 ? -1.253 -11.136 21.810 1.00 81.25 93 LEU A O 1
ATOM 691 N N . MET A 1 94 ? -1.734 -12.132 19.858 1.00 84.62 94 MET A N 1
ATOM 692 C CA . MET A 1 94 ? -2.808 -11.197 19.532 1.00 84.62 94 MET A CA 1
ATOM 693 C C . MET A 1 94 ? -3.923 -11.207 20.580 1.00 84.62 94 MET A C 1
ATOM 695 O O . MET A 1 94 ? -4.444 -10.155 20.936 1.00 84.62 94 MET A O 1
ATOM 699 N N . LYS A 1 95 ? -4.276 -12.379 21.117 1.00 82.44 95 LYS A N 1
ATOM 700 C CA . LYS A 1 95 ? -5.296 -12.489 22.169 1.00 82.44 95 LYS A CA 1
ATOM 701 C C . LYS A 1 95 ? -4.796 -12.026 23.533 1.00 82.44 95 LYS A C 1
ATOM 703 O O . LYS A 1 95 ? -5.581 -11.445 24.273 1.00 82.44 95 LYS A O 1
ATOM 708 N N . SER A 1 96 ? -3.535 -12.286 23.878 1.00 82.19 96 SER A N 1
ATOM 709 C CA . SER A 1 96 ? -2.995 -11.927 25.195 1.00 82.19 96 SER A CA 1
ATOM 710 C C . SER A 1 96 ? -2.835 -10.417 25.376 1.00 82.19 96 SER A C 1
ATOM 712 O O . SER A 1 96 ? -3.051 -9.923 26.479 1.00 82.19 96 SER A O 1
ATOM 714 N N . GLN A 1 97 ? -2.510 -9.691 24.303 1.00 84.25 97 GLN A N 1
ATOM 715 C CA . GLN A 1 97 ? -2.352 -8.231 24.303 1.00 84.25 97 GLN A CA 1
ATOM 716 C C . GLN A 1 97 ? -3.514 -7.488 23.630 1.00 84.25 97 GLN A C 1
ATOM 718 O O . GLN A 1 97 ? -3.441 -6.282 23.424 1.00 84.25 97 GLN A O 1
ATOM 723 N N . SER A 1 98 ? -4.599 -8.187 23.285 1.00 92.00 98 SER A N 1
ATOM 724 C CA . SER A 1 98 ? -5.798 -7.583 22.684 1.00 92.00 98 SER A CA 1
ATOM 725 C C . SER A 1 98 ? -5.498 -6.770 21.422 1.00 92.00 98 SER A C 1
ATOM 727 O O . SER A 1 98 ? -5.978 -5.649 21.236 1.00 92.00 98 SER A O 1
ATOM 729 N N . LEU A 1 99 ? -4.685 -7.366 20.551 1.00 94.00 99 LEU A N 1
ATOM 730 C CA . LEU A 1 99 ? -4.302 -6.823 19.258 1.00 94.00 99 LEU A CA 1
ATOM 731 C C . LEU A 1 99 ? -5.330 -7.228 18.200 1.00 94.00 99 LEU A C 1
ATOM 733 O O . LEU A 1 99 ? -5.787 -8.372 18.157 1.00 94.00 99 LEU A O 1
ATOM 737 N N . VAL A 1 100 ? -5.660 -6.298 17.309 1.00 94.69 100 VAL A N 1
ATOM 738 C CA . VAL A 1 100 ? -6.529 -6.547 16.154 1.00 94.69 100 VAL A CA 1
ATOM 739 C C . VAL A 1 100 ? -5.803 -6.120 14.890 1.00 94.69 100 VAL A C 1
ATOM 741 O O . VAL A 1 100 ? -5.401 -4.968 14.778 1.00 94.69 100 VAL A O 1
ATOM 744 N N . LEU A 1 101 ? -5.648 -7.036 13.937 1.00 94.25 101 LEU A N 1
ATOM 745 C CA . LEU A 1 101 ? -5.008 -6.763 12.653 1.00 94.25 101 LEU A CA 1
ATOM 746 C C . LEU A 1 101 ? -6.066 -6.394 11.607 1.00 94.25 101 LEU A C 1
ATOM 748 O O . LEU A 1 101 ? -7.015 -7.146 11.388 1.00 94.25 101 LEU A O 1
ATOM 752 N N . LEU A 1 102 ? -5.885 -5.252 10.949 1.00 93.75 102 LEU A N 1
ATOM 753 C CA . LEU A 1 102 ? -6.649 -4.810 9.787 1.00 93.75 102 LEU A CA 1
ATOM 754 C C . LEU A 1 102 ? -5.708 -4.613 8.605 1.00 93.75 102 LEU A C 1
ATOM 756 O O . LEU A 1 102 ? -4.667 -3.985 8.747 1.00 93.75 102 LEU A O 1
ATOM 760 N N . HIS A 1 103 ? -6.100 -5.071 7.422 1.00 89.25 103 HIS A N 1
ATOM 761 C CA . HIS A 1 103 ? -5.361 -4.790 6.193 1.00 89.25 103 HIS A CA 1
ATOM 762 C C . HIS A 1 103 ? -5.986 -3.598 5.470 1.00 89.25 103 HIS A C 1
ATOM 764 O O . HIS A 1 103 ? -7.209 -3.457 5.423 1.00 89.25 103 HIS A O 1
ATOM 770 N N . LYS A 1 104 ? -5.156 -2.724 4.891 1.00 87.00 104 LYS A N 1
ATOM 771 C CA . LYS A 1 104 ? -5.647 -1.715 3.944 1.00 87.00 104 LYS A CA 1
ATOM 772 C C . LYS A 1 104 ? -6.169 -2.413 2.653 1.00 87.00 104 LYS A C 1
ATOM 774 O O . LYS A 1 104 ? -5.767 -3.528 2.344 1.00 87.00 104 LYS A O 1
ATOM 779 N N . PRO A 1 105 ? -7.044 -1.774 1.862 1.00 85.50 105 PRO A N 1
ATOM 780 C CA . PRO A 1 105 ? -7.983 -0.766 2.329 1.00 85.50 105 PRO A CA 1
ATOM 781 C C . PRO A 1 105 ? -8.962 -1.385 3.344 1.00 85.50 105 PRO A C 1
ATOM 783 O O . PRO A 1 105 ? -9.462 -2.484 3.132 1.00 85.50 105 PRO A O 1
ATOM 786 N N . TYR A 1 106 ? -9.262 -0.653 4.416 1.00 88.31 106 TYR A N 1
ATOM 787 C CA . TYR A 1 106 ? -10.278 -1.033 5.401 1.00 88.31 106 TYR A CA 1
ATOM 788 C C . TYR A 1 106 ? -11.450 -0.047 5.364 1.00 88.31 106 TYR A C 1
ATOM 790 O O . TYR A 1 106 ? -11.274 1.140 5.068 1.00 88.31 106 TYR A O 1
ATOM 798 N N . GLY A 1 107 ? -12.655 -0.531 5.668 1.00 85.38 107 GLY A N 1
ATOM 799 C CA . GLY A 1 107 ? -13.845 0.305 5.789 1.00 85.38 107 GLY A CA 1
ATOM 800 C C . GLY A 1 107 ? -13.942 1.023 7.139 1.00 85.38 107 GLY A C 1
ATOM 801 O O . GLY A 1 107 ? -13.280 0.678 8.119 1.00 85.38 107 GLY A O 1
ATOM 802 N N . THR A 1 108 ? -14.834 2.011 7.221 1.00 89.75 108 THR A N 1
ATOM 803 C CA . THR A 1 108 ? -15.155 2.700 8.485 1.00 89.75 108 THR A CA 1
ATOM 804 C C . THR A 1 108 ? -15.787 1.765 9.518 1.00 89.75 108 THR A C 1
ATOM 806 O O . THR A 1 108 ? -15.553 1.933 10.715 1.00 89.75 108 THR A O 1
ATOM 809 N N . GLU A 1 109 ? -16.579 0.789 9.071 1.00 91.69 109 GLU A N 1
ATOM 810 C CA . GLU A 1 109 ? -17.195 -0.226 9.930 1.00 91.69 109 GLU A CA 1
ATOM 811 C C . GLU A 1 109 ? -16.150 -1.185 10.503 1.00 91.69 109 GLU A C 1
ATOM 813 O O . GLU A 1 109 ? -16.137 -1.402 11.715 1.00 91.69 109 GLU A O 1
ATOM 818 N N . ASP A 1 110 ? -15.223 -1.667 9.670 1.00 91.31 110 ASP A N 1
ATOM 819 C CA . ASP A 1 110 ? -14.149 -2.576 10.090 1.00 91.31 110 ASP A CA 1
ATOM 820 C C . ASP A 1 110 ? -13.231 -1.910 11.115 1.00 91.31 110 ASP A C 1
ATOM 822 O O . ASP A 1 110 ? -12.954 -2.476 12.171 1.00 91.31 110 ASP A O 1
ATOM 826 N N . MET A 1 111 ? -12.832 -0.658 10.862 1.00 94.31 111 MET A N 1
ATOM 827 C CA . MET A 1 111 ? -12.049 0.129 11.816 1.00 94.31 111 MET A CA 1
ATOM 828 C C . MET A 1 111 ? -12.799 0.330 13.137 1.00 94.31 111 MET A C 1
ATOM 830 O O . MET A 1 111 ? -12.229 0.175 14.217 1.00 94.31 111 MET A O 1
ATOM 834 N N . ARG A 1 112 ? -14.103 0.628 13.091 1.00 93.25 112 ARG A N 1
ATOM 835 C CA . ARG A 1 112 ? -14.907 0.785 14.312 1.00 93.25 112 ARG A CA 1
ATOM 836 C C . ARG A 1 112 ? -15.021 -0.524 15.091 1.00 93.25 112 ARG A C 1
ATOM 838 O O . ARG A 1 112 ? -14.958 -0.498 16.321 1.00 93.25 112 ARG A O 1
ATOM 845 N N . ALA A 1 113 ? -15.215 -1.643 14.399 1.00 93.31 113 ALA A N 1
ATOM 846 C CA . ALA A 1 113 ? -15.271 -2.964 15.008 1.00 93.31 113 ALA A CA 1
ATOM 847 C C . ALA A 1 113 ? -13.931 -3.319 15.665 1.00 93.31 113 ALA A C 1
ATOM 849 O O . ALA A 1 113 ? -13.918 -3.696 16.837 1.00 93.31 113 ALA A O 1
ATOM 850 N N . ALA A 1 114 ? -12.815 -3.087 14.970 1.00 94.81 114 ALA A N 1
ATOM 851 C CA . ALA A 1 114 ? -11.475 -3.331 15.490 1.00 94.81 114 ALA A CA 1
ATOM 852 C C . ALA A 1 114 ? -11.172 -2.498 16.740 1.00 94.81 114 ALA A C 1
ATOM 854 O O . ALA A 1 114 ? -10.710 -3.039 17.742 1.00 94.81 114 ALA A O 1
ATOM 855 N N . LEU A 1 115 ? -11.519 -1.208 16.730 1.00 94.50 115 LEU A N 1
ATOM 856 C CA . LEU A 1 115 ? -11.372 -0.328 17.892 1.00 94.50 115 LEU A CA 1
ATOM 857 C C . LEU A 1 115 ? -12.164 -0.833 19.106 1.00 94.50 115 LEU A C 1
ATOM 859 O O . LEU A 1 115 ? -11.650 -0.841 20.224 1.00 94.50 115 LEU A O 1
ATOM 863 N N . LYS A 1 116 ? -13.412 -1.276 18.905 1.00 93.06 116 LYS A N 1
ATOM 864 C CA . LYS A 1 116 ? -14.234 -1.848 19.985 1.00 93.06 116 LYS A CA 1
ATOM 865 C C . LYS A 1 116 ? -13.645 -3.149 20.517 1.00 93.06 116 LYS A C 1
ATOM 867 O O . LYS A 1 116 ? -13.623 -3.344 21.728 1.00 93.06 116 LYS A O 1
ATOM 872 N N . GLN A 1 117 ? -13.182 -4.019 19.626 1.00 93.06 117 GLN A N 1
ATOM 873 C CA . GLN A 1 117 ? -12.604 -5.306 19.991 1.00 93.06 117 GLN A CA 1
ATOM 874 C C . GLN A 1 117 ? -11.303 -5.133 20.785 1.00 93.06 117 GLN A C 1
ATOM 876 O O . GLN A 1 117 ? -11.171 -5.727 21.853 1.00 93.06 117 GLN A O 1
ATOM 881 N N . ALA A 1 118 ? -10.390 -4.277 20.321 1.00 92.81 118 ALA A N 1
ATOM 882 C CA . ALA A 1 118 ? -9.150 -3.972 21.032 1.00 92.81 118 ALA A CA 1
ATOM 883 C C . ALA A 1 118 ? -9.429 -3.341 22.411 1.00 92.81 118 ALA A C 1
ATOM 885 O O . ALA A 1 118 ? -8.842 -3.746 23.412 1.00 92.81 118 ALA A O 1
ATOM 886 N N . ALA A 1 119 ? -10.393 -2.417 22.504 1.00 91.31 119 ALA A N 1
ATOM 887 C CA . ALA A 1 119 ? -10.770 -1.795 23.776 1.00 91.31 119 ALA A CA 1
ATOM 888 C C . ALA A 1 119 ? -11.437 -2.770 24.766 1.00 91.31 119 ALA A C 1
ATOM 890 O O . ALA A 1 119 ? -11.212 -2.671 25.973 1.00 91.31 119 ALA A O 1
ATOM 891 N N . ALA A 1 120 ? -12.252 -3.712 24.279 1.00 86.69 120 ALA A N 1
ATOM 892 C CA . ALA A 1 120 ? -12.924 -4.712 25.113 1.00 86.69 120 ALA A CA 1
ATOM 893 C C . ALA A 1 120 ? -11.944 -5.712 25.743 1.00 86.69 120 ALA A C 1
ATOM 895 O O . ALA A 1 120 ? -12.203 -6.240 26.821 1.00 86.69 120 ALA A O 1
ATOM 896 N N . GLY A 1 121 ? -10.809 -5.945 25.088 1.00 72.19 121 GLY A N 1
ATOM 897 C CA . GLY A 1 121 ? -9.747 -6.810 25.577 1.00 72.19 121 GLY A CA 1
ATOM 898 C C . GLY A 1 121 ? -8.857 -6.182 26.660 1.00 72.19 121 GLY A C 1
ATOM 899 O O . GLY A 1 121 ? -7.843 -6.773 27.029 1.00 72.19 121 GLY A O 1
ATOM 900 N N . ARG A 1 122 ? -9.208 -5.005 27.198 1.00 67.56 122 ARG A N 1
ATOM 901 C CA . ARG A 1 122 ? -8.531 -4.404 28.355 1.00 67.56 122 ARG A CA 1
ATOM 902 C C . ARG A 1 122 ? -8.765 -5.270 29.596 1.00 67.56 122 ARG A C 1
ATOM 904 O O . ARG A 1 122 ? -9.641 -4.993 30.413 1.00 67.56 122 ARG A O 1
ATOM 911 N N . ALA A 1 123 ? -7.973 -6.324 29.752 1.00 49.19 123 ALA A N 1
ATOM 912 C CA . ALA A 1 123 ? -7.842 -6.992 31.029 1.00 49.19 123 ALA A CA 1
ATOM 913 C C . ALA A 1 123 ? -7.257 -5.974 32.018 1.00 49.19 123 ALA A C 1
ATOM 915 O O . ALA A 1 123 ? -6.172 -5.431 31.819 1.00 49.19 123 ALA A O 1
ATOM 916 N N . THR A 1 124 ? -8.015 -5.675 33.070 1.00 40.03 124 THR A N 1
ATOM 917 C CA . THR A 1 124 ? -7.522 -5.015 34.283 1.00 40.03 124 THR A CA 1
ATOM 918 C C . THR A 1 124 ? -6.158 -5.589 34.682 1.00 40.03 124 THR A C 1
ATOM 920 O O . THR A 1 124 ? -6.019 -6.815 34.649 1.00 40.03 124 THR A O 1
ATOM 923 N N . PRO A 1 125 ? -5.177 -4.761 35.094 1.00 36.50 125 PRO A N 1
ATOM 924 C CA . PRO A 1 125 ? -3.875 -5.263 35.507 1.00 36.50 125 PRO A CA 1
ATOM 925 C C . PRO A 1 125 ? -4.063 -6.269 36.643 1.00 36.50 125 PRO A C 1
ATOM 927 O O . PRO A 1 125 ? -4.558 -5.933 37.721 1.00 36.50 125 PRO A O 1
ATOM 930 N N . VAL A 1 126 ? -3.719 -7.527 36.373 1.00 34.22 126 VAL A N 1
ATOM 931 C CA . VAL A 1 126 ? -3.796 -8.605 37.352 1.00 34.22 126 VAL A CA 1
ATOM 932 C C . VAL A 1 126 ? -2.675 -8.384 38.360 1.00 34.22 126 VAL A C 1
ATOM 934 O O . VAL A 1 126 ? -1.499 -8.582 38.070 1.00 34.22 126 VAL A O 1
ATOM 937 N N . GLN A 1 127 ? -3.057 -7.960 39.562 1.00 31.66 127 GLN A N 1
ATOM 938 C CA . GLN A 1 127 ? -2.223 -8.055 40.755 1.00 31.66 127 GLN A CA 1
ATOM 939 C C . GLN A 1 127 ? -1.742 -9.512 40.910 1.00 31.66 127 GLN A C 1
ATOM 941 O O . GLN A 1 127 ? -2.576 -10.422 40.863 1.00 31.66 127 GLN A O 1
ATOM 946 N N . PRO A 1 128 ? -0.438 -9.773 41.103 1.00 36.84 128 PRO A N 1
ATOM 947 C CA . PRO A 1 128 ? 0.075 -11.133 41.170 1.00 36.84 128 PRO A CA 1
ATOM 948 C C . PRO A 1 128 ? -0.433 -11.817 42.444 1.00 36.84 128 PRO A C 1
ATOM 950 O O . PRO A 1 128 ? -0.030 -11.476 43.556 1.00 36.84 128 PRO A O 1
ATOM 953 N N . LYS A 1 129 ? -1.318 -12.806 42.287 1.00 32.06 129 LYS A N 1
ATOM 954 C CA . LYS A 1 129 ? -1.636 -13.767 43.346 1.00 32.06 129 LYS A CA 1
ATOM 955 C C . LYS A 1 129 ? -0.846 -15.047 43.093 1.00 32.06 129 LYS A C 1
ATOM 957 O O . LYS A 1 129 ? -0.940 -15.647 42.028 1.00 32.06 129 LYS A O 1
ATOM 962 N N . ALA A 1 130 ? -0.029 -15.393 44.081 1.00 34.97 130 ALA A N 1
ATOM 963 C CA . ALA A 1 130 ? 0.914 -16.500 44.079 1.00 34.97 130 ALA A CA 1
ATOM 964 C C . ALA A 1 130 ? 0.270 -17.879 43.823 1.00 34.97 130 ALA A C 1
ATOM 966 O O . ALA A 1 130 ? -0.872 -18.133 44.205 1.00 34.97 130 ALA A O 1
ATOM 967 N N . LEU A 1 131 ? 1.073 -18.751 43.200 1.00 43.03 131 LEU A N 1
ATOM 968 C CA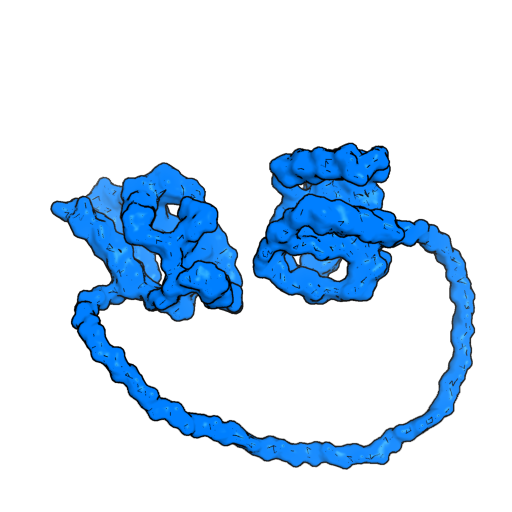 . LEU A 1 131 ? 0.857 -20.181 42.926 1.00 43.03 131 LEU A CA 1
ATOM 969 C C . LEU A 1 131 ? 0.455 -20.998 44.169 1.00 43.03 131 LEU A C 1
ATOM 971 O O . LEU A 1 131 ? 0.818 -20.640 45.291 1.00 43.03 131 LEU A O 1
ATOM 975 N N . PRO A 1 132 ? -0.165 -22.176 43.958 1.00 40.56 132 PRO A N 1
ATOM 976 C CA . PRO A 1 132 ? 0.593 -23.397 44.262 1.00 40.56 132 PRO A CA 1
ATOM 977 C C . PRO A 1 132 ? 0.401 -24.572 43.274 1.00 40.56 132 PRO A C 1
ATOM 979 O O . PRO A 1 132 ? -0.707 -25.025 43.013 1.00 40.56 132 PRO A O 1
ATOM 982 N N . VAL A 1 133 ? 1.543 -25.044 42.757 1.00 35.22 133 VAL A N 1
ATOM 983 C CA . VAL A 1 133 ? 2.087 -26.425 42.751 1.00 35.22 133 VAL A CA 1
ATOM 984 C C . VAL A 1 133 ? 1.130 -27.623 42.540 1.00 35.22 133 VAL A C 1
ATOM 986 O O . VAL A 1 133 ? 0.293 -27.939 43.380 1.00 35.22 133 VAL A O 1
ATOM 989 N N . ALA A 1 134 ? 1.375 -28.358 41.444 1.00 37.56 134 ALA A N 1
ATOM 990 C CA . ALA A 1 134 ? 0.878 -29.712 41.141 1.00 37.56 134 ALA A CA 1
ATOM 991 C C . ALA A 1 134 ? 1.503 -30.797 42.049 1.00 37.56 134 ALA A C 1
ATOM 993 O O . ALA A 1 134 ? 2.505 -30.519 42.709 1.00 37.56 134 ALA A O 1
ATOM 994 N N . PRO A 1 135 ? 1.015 -32.060 42.026 1.00 42.50 135 PRO A N 1
ATOM 995 C CA . PRO A 1 135 ? 1.827 -33.065 41.315 1.00 42.50 135 PRO A CA 1
ATOM 996 C C . PRO A 1 135 ? 1.103 -34.306 40.716 1.00 42.50 135 PRO A C 1
ATOM 998 O O . PRO A 1 135 ? 0.060 -34.747 41.188 1.00 42.50 135 PRO A O 1
ATOM 1001 N N . SER A 1 136 ? 1.813 -34.906 39.745 1.00 30.52 136 SER A N 1
ATOM 1002 C CA . SER A 1 136 ? 1.964 -36.348 39.428 1.00 30.52 136 SER A CA 1
ATOM 1003 C C . SER A 1 136 ? 0.973 -37.113 38.520 1.00 30.52 136 SER A C 1
ATOM 1005 O O . SER A 1 136 ? -0.153 -37.433 38.882 1.00 30.52 136 SER A O 1
ATOM 1007 N N . VAL A 1 137 ? 1.525 -37.523 37.366 1.00 39.94 137 VAL A N 1
ATOM 1008 C CA . VAL A 1 137 ? 1.173 -38.639 36.442 1.00 39.94 137 VAL A CA 1
ATOM 1009 C C . VAL A 1 137 ? 1.499 -40.014 37.093 1.00 39.94 137 VAL A C 1
ATOM 1011 O O . VAL A 1 137 ? 2.196 -39.960 38.116 1.00 39.94 137 VAL A O 1
ATOM 1014 N N . PRO A 1 138 ? 1.149 -41.237 36.563 1.00 45.81 138 PRO A N 1
ATOM 1015 C CA . PRO A 1 138 ? 1.820 -41.779 35.341 1.00 45.81 138 PRO A CA 1
ATOM 1016 C C . PRO A 1 138 ? 1.242 -43.022 34.556 1.00 45.81 138 PRO A C 1
ATOM 1018 O O . PRO A 1 138 ? 0.339 -43.711 35.017 1.00 45.81 138 PRO A O 1
ATOM 1021 N N . HIS A 1 139 ? 1.925 -43.347 33.429 1.00 33.22 139 HIS A N 1
ATOM 1022 C CA . HIS A 1 139 ? 1.994 -44.597 32.597 1.00 33.22 139 HIS A CA 1
ATOM 1023 C C . HIS A 1 139 ? 0.812 -44.948 31.665 1.00 33.22 139 HIS A C 1
ATOM 1025 O O . HIS A 1 139 ? -0.334 -44.803 32.058 1.00 33.22 139 HIS A O 1
ATOM 1031 N N . GLY A 1 140 ? 0.947 -45.466 30.431 1.00 28.06 140 GLY A N 1
ATOM 1032 C CA . GLY A 1 140 ? 2.007 -45.949 29.505 1.00 28.06 140 GLY A CA 1
ATOM 1033 C C . GLY A 1 140 ? 1.292 -46.223 28.142 1.00 28.06 140 GLY A C 1
ATOM 1034 O O . GLY A 1 140 ? 0.068 -46.184 28.115 1.00 28.06 140 GLY A O 1
ATOM 1035 N N . VAL A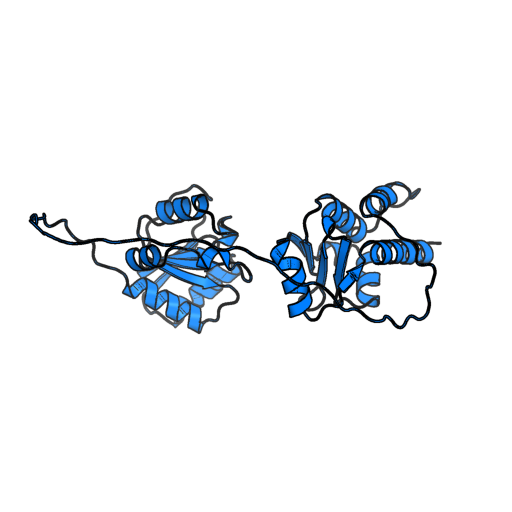 1 141 ? 1.860 -46.424 26.946 1.00 34.34 141 VAL A N 1
ATOM 1036 C CA . VAL A 1 141 ? 2.854 -47.384 26.419 1.00 34.34 141 VAL A CA 1
ATOM 1037 C C . VAL A 1 141 ? 3.009 -47.069 24.899 1.00 34.34 141 VAL A C 1
ATOM 1039 O O . VAL A 1 141 ? 2.040 -46.674 24.256 1.00 34.34 141 VAL A O 1
ATOM 1042 N N . LEU A 1 142 ? 4.201 -47.271 24.323 1.00 36.19 142 LEU A N 1
ATOM 1043 C CA . LEU A 1 142 ? 4.564 -47.311 22.877 1.00 36.19 142 LEU A CA 1
ATOM 1044 C C . LEU A 1 142 ? 5.136 -48.727 22.565 1.00 36.19 142 LEU A C 1
ATOM 1046 O O . LEU A 1 142 ? 5.452 -49.419 23.536 1.00 36.19 142 LEU A O 1
ATOM 1050 N N . PRO A 1 143 ? 5.547 -49.111 21.327 1.00 59.22 143 PRO A N 1
ATOM 1051 C CA . PRO A 1 143 ? 5.027 -48.981 19.941 1.00 59.22 143 PRO A CA 1
ATOM 1052 C C . PRO A 1 143 ? 5.039 -50.401 19.246 1.00 59.22 143 PRO A C 1
ATOM 1054 O O . PRO A 1 143 ? 4.828 -51.339 20.019 1.00 59.22 143 PRO A O 1
ATOM 1057 N N . PRO A 1 144 ? 5.222 -50.678 17.908 1.00 48.69 144 PRO A N 1
ATOM 1058 C CA . PRO A 1 144 ? 6.258 -50.199 16.941 1.00 48.69 144 PRO A CA 1
ATOM 1059 C C . PRO A 1 144 ? 5.733 -49.844 15.509 1.00 48.69 144 PRO A C 1
ATOM 1061 O O . PRO A 1 144 ? 4.665 -50.269 15.090 1.00 48.69 144 PRO A O 1
ATOM 1064 N N . GLU A 1 145 ? 6.314 -48.855 14.818 1.00 36.06 145 GLU A N 1
ATOM 1065 C CA . GLU A 1 145 ? 7.327 -48.940 13.732 1.00 36.06 145 GLU A CA 1
ATOM 1066 C C . GLU A 1 145 ? 6.888 -49.604 12.406 1.00 36.06 145 GLU A C 1
ATOM 1068 O O . GLU A 1 145 ? 6.655 -50.808 12.348 1.00 36.06 145 GLU A O 1
ATOM 1073 N N . SER A 1 146 ? 6.873 -48.818 11.314 1.00 31.23 146 SER A N 1
ATOM 1074 C CA . SER A 1 146 ? 7.320 -49.224 9.965 1.00 31.23 146 SER A CA 1
ATOM 1075 C C . SER A 1 146 ? 7.359 -48.026 8.999 1.00 31.23 146 SER A C 1
ATOM 1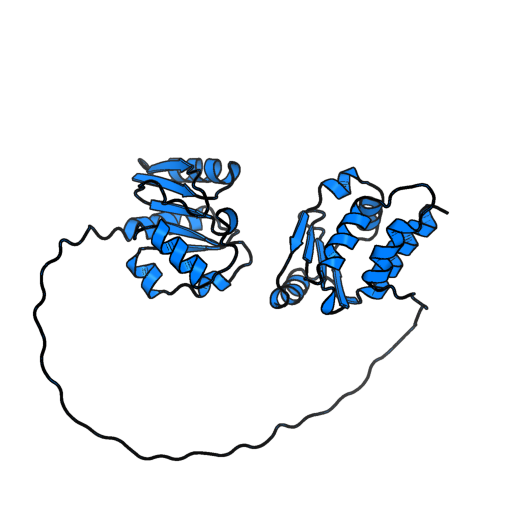077 O O . SER A 1 146 ? 6.351 -47.370 8.750 1.00 31.23 146 SER A O 1
ATOM 1079 N N . ALA A 1 147 ? 8.530 -47.787 8.413 1.00 36.69 147 ALA A N 1
ATOM 1080 C CA . ALA A 1 147 ? 8.756 -47.083 7.144 1.00 36.69 147 ALA A CA 1
ATOM 1081 C C . ALA A 1 147 ? 9.483 -48.074 6.196 1.00 36.69 147 ALA A C 1
ATOM 1083 O O . ALA A 1 147 ? 9.818 -49.168 6.659 1.00 36.69 147 ALA A O 1
ATOM 1084 N N . PRO A 1 148 ? 9.862 -47.754 4.939 1.00 49.84 148 PRO A N 1
ATOM 1085 C CA . PRO A 1 148 ? 9.442 -46.700 4.002 1.00 49.84 148 PRO A CA 1
ATOM 1086 C C . PRO A 1 148 ? 9.062 -47.277 2.605 1.00 49.84 148 PRO A C 1
ATOM 1088 O O . PRO A 1 148 ? 9.328 -48.442 2.315 1.00 49.84 148 PRO A O 1
ATOM 1091 N N . ARG A 1 149 ? 8.552 -46.457 1.665 1.00 30.73 149 ARG A N 1
ATOM 1092 C CA . ARG A 1 149 ? 8.862 -46.640 0.226 1.00 30.73 149 ARG A CA 1
ATOM 1093 C C . ARG A 1 149 ? 8.577 -45.400 -0.630 1.00 30.73 149 ARG A C 1
ATOM 1095 O O . ARG A 1 149 ? 7.452 -44.933 -0.744 1.00 30.73 149 ARG A O 1
ATOM 1102 N N . VAL A 1 150 ? 9.656 -44.928 -1.245 1.00 38.62 150 VAL A N 1
ATOM 1103 C CA . VAL A 1 150 ? 9.744 -44.049 -2.420 1.00 38.62 150 VAL A CA 1
ATOM 1104 C C . VAL A 1 150 ? 9.202 -44.791 -3.655 1.00 38.62 150 VAL A C 1
ATOM 1106 O O . VAL A 1 150 ? 9.323 -46.015 -3.690 1.00 38.62 150 VAL A O 1
ATOM 1109 N N . ILE A 1 151 ? 8.647 -44.078 -4.652 1.00 32.94 151 ILE A N 1
ATOM 1110 C CA . ILE A 1 151 ? 8.973 -44.166 -6.102 1.00 32.94 151 ILE A CA 1
ATOM 1111 C C . ILE A 1 151 ? 7.989 -43.323 -6.957 1.00 32.94 151 ILE A C 1
ATOM 1113 O O . ILE A 1 151 ? 6.789 -43.564 -6.968 1.00 32.94 151 ILE A O 1
ATOM 1117 N N . ALA A 1 152 ? 8.605 -42.388 -7.694 1.00 29.81 152 ALA A N 1
ATOM 1118 C CA . ALA A 1 152 ? 8.357 -41.877 -9.054 1.00 29.81 152 ALA A CA 1
ATOM 1119 C C . ALA A 1 152 ? 7.057 -41.158 -9.486 1.00 29.81 152 ALA A C 1
ATOM 1121 O O . ALA A 1 152 ? 5.944 -41.672 -9.436 1.00 29.81 152 ALA A O 1
ATOM 1122 N N . SER A 1 153 ? 7.306 -39.991 -10.096 1.00 35.94 153 SER A N 1
ATOM 1123 C CA . SER A 1 153 ? 6.515 -39.291 -11.116 1.00 35.94 153 SER A CA 1
ATOM 1124 C C . SER A 1 153 ? 6.164 -40.158 -12.334 1.00 35.94 153 SER A C 1
ATOM 1126 O O . SER A 1 153 ? 6.859 -41.132 -12.630 1.00 35.94 153 SER A O 1
ATOM 1128 N N . PRO A 1 154 ? 5.230 -39.671 -13.167 1.00 39.03 154 PRO A N 1
ATOM 1129 C CA . PRO A 1 154 ? 5.513 -39.619 -14.596 1.00 39.03 154 PRO A CA 1
ATOM 1130 C C . PRO A 1 154 ? 5.242 -38.244 -15.225 1.00 39.03 154 PRO A C 1
ATOM 1132 O O . PRO A 1 154 ? 4.367 -37.480 -14.822 1.00 39.03 154 PRO A O 1
ATOM 1135 N N . VAL A 1 155 ? 6.061 -37.975 -16.237 1.00 33.22 155 VAL A N 1
ATOM 1136 C CA . VAL A 1 155 ? 6.076 -36.834 -17.152 1.00 33.22 155 VAL A CA 1
ATOM 1137 C C . VAL A 1 155 ? 5.339 -37.200 -18.452 1.00 33.22 155 VAL A C 1
ATOM 1139 O O . VAL A 1 155 ? 5.289 -38.370 -18.825 1.00 33.22 155 VAL A O 1
ATOM 1142 N N . MET A 1 156 ? 4.903 -36.145 -19.157 1.00 32.41 156 MET A N 1
ATOM 1143 C CA . MET A 1 156 ? 4.606 -36.011 -20.597 1.00 32.41 156 MET A CA 1
ATOM 1144 C C . MET A 1 156 ? 3.204 -36.350 -21.123 1.00 32.41 156 MET A C 1
ATOM 1146 O O . MET A 1 156 ? 2.787 -37.500 -21.145 1.00 32.41 156 MET A O 1
ATOM 1150 N N . ALA A 1 157 ? 2.579 -35.349 -21.759 1.00 30.25 157 ALA A N 1
ATOM 1151 C CA . ALA A 1 157 ? 2.491 -35.291 -23.225 1.00 30.25 157 ALA A CA 1
ATOM 1152 C C . ALA A 1 157 ? 2.094 -33.880 -23.709 1.00 30.25 157 ALA A C 1
ATOM 1154 O O . ALA A 1 157 ? 1.221 -33.232 -23.142 1.00 30.25 157 ALA A O 1
ATOM 1155 N N . ALA A 1 158 ? 2.774 -33.426 -24.762 1.00 32.22 158 ALA A N 1
ATOM 1156 C CA . ALA A 1 158 ? 2.636 -32.138 -25.436 1.00 32.22 158 ALA A CA 1
ATOM 1157 C C . ALA A 1 158 ? 1.834 -32.260 -26.744 1.00 32.22 158 ALA A C 1
ATOM 1159 O O . ALA A 1 158 ? 1.801 -33.349 -27.310 1.00 32.22 158 ALA A O 1
ATOM 1160 N N . MET A 1 159 ? 1.283 -31.136 -27.238 1.00 31.22 159 MET A N 1
ATOM 1161 C CA . MET A 1 159 ? 1.166 -30.696 -28.656 1.00 31.22 159 MET A CA 1
ATOM 1162 C C . MET A 1 159 ? 0.128 -29.552 -28.785 1.00 31.22 159 MET A C 1
ATOM 1164 O O . MET A 1 159 ? -0.786 -29.494 -27.966 1.00 31.22 159 MET A O 1
ATOM 1168 N N . PRO A 1 160 ? 0.113 -28.748 -29.871 1.00 39.72 160 PRO A N 1
ATOM 1169 C CA . PRO A 1 160 ? 1.196 -28.005 -30.533 1.00 39.72 160 PRO A CA 1
ATOM 1170 C C . PRO A 1 160 ? 0.865 -26.483 -30.646 1.00 39.72 160 PRO A C 1
ATOM 1172 O O . PRO A 1 160 ? -0.293 -26.091 -30.499 1.00 39.72 160 PRO A O 1
ATOM 1175 N N . PRO A 1 161 ? 1.836 -25.594 -30.946 1.00 38.69 161 PRO A N 1
ATOM 1176 C CA . PRO A 1 161 ? 1.562 -24.172 -31.156 1.00 38.69 161 PRO A CA 1
ATOM 1177 C C . PRO A 1 161 ? 1.165 -23.881 -32.611 1.00 38.69 161 PRO A C 1
ATOM 1179 O O . PRO A 1 161 ? 1.813 -24.337 -33.551 1.00 38.69 161 PRO A O 1
ATOM 1182 N N . SER A 1 162 ? 0.123 -23.069 -32.795 1.00 32.97 162 SER A N 1
ATOM 1183 C CA . SER A 1 162 ? -0.139 -22.381 -34.062 1.00 32.97 162 SER A CA 1
ATOM 1184 C C . SER A 1 162 ? 0.549 -21.017 -34.020 1.00 32.97 162 SER A C 1
ATOM 1186 O O . SER A 1 162 ? 0.157 -20.154 -33.240 1.00 32.97 162 SER A O 1
ATOM 1188 N N . SER A 1 163 ? 1.584 -20.822 -34.837 1.00 36.97 163 SER A N 1
ATOM 1189 C CA . SER A 1 163 ? 2.087 -19.485 -35.183 1.00 36.97 163 SER A CA 1
ATOM 1190 C C . SER A 1 163 ? 1.122 -18.817 -36.170 1.00 36.97 163 SER A C 1
ATOM 1192 O O . SER A 1 163 ? 0.496 -19.518 -36.970 1.00 36.97 163 SER A O 1
ATOM 1194 N N . PRO A 1 164 ? 1.039 -17.475 -36.181 1.00 41.84 164 PRO A N 1
ATOM 1195 C CA . PRO A 1 164 ? 1.701 -16.817 -37.306 1.00 41.84 164 PRO A CA 1
ATOM 1196 C C . PRO A 1 164 ? 2.372 -15.462 -36.986 1.00 41.84 164 PRO A C 1
ATOM 1198 O O . PRO A 1 164 ? 1.958 -14.711 -36.112 1.00 41.84 164 PRO A O 1
ATOM 1201 N N . VAL A 1 165 ? 3.376 -15.185 -37.824 1.00 33.41 165 VAL A N 1
ATOM 1202 C CA . VAL A 1 165 ? 4.061 -13.917 -38.143 1.00 33.41 165 VAL A CA 1
ATOM 1203 C C . VAL A 1 165 ? 4.990 -13.321 -37.080 1.00 33.41 165 VAL A C 1
ATOM 1205 O O . VAL A 1 165 ? 4.633 -12.446 -36.299 1.00 33.41 165 VAL A O 1
ATOM 1208 N N . ALA A 1 166 ? 6.256 -13.737 -37.166 1.00 38.78 166 ALA A N 1
ATOM 1209 C CA . ALA A 1 166 ? 7.386 -12.941 -36.718 1.00 38.78 166 ALA A CA 1
ATOM 1210 C C . ALA A 1 166 ? 7.459 -11.653 -37.557 1.00 38.78 166 ALA A C 1
ATOM 1212 O O . ALA A 1 166 ? 7.756 -11.699 -38.751 1.00 38.78 166 ALA A O 1
ATOM 1213 N N . GLN A 1 167 ? 7.180 -10.512 -36.933 1.00 38.19 167 GLN A N 1
ATOM 1214 C CA . GLN A 1 167 ? 7.863 -9.278 -37.302 1.00 38.19 167 GLN A CA 1
ATOM 1215 C C . GLN A 1 167 ? 9.199 -9.282 -36.560 1.00 38.19 167 GLN A C 1
ATOM 1217 O O . GLN A 1 167 ? 9.244 -9.660 -35.388 1.00 38.19 167 GLN A O 1
ATOM 1222 N N . GLU A 1 168 ? 10.281 -8.924 -37.249 1.00 44.00 168 GLU A N 1
ATOM 1223 C CA . GLU A 1 168 ? 11.607 -8.724 -36.658 1.00 44.00 168 GLU A CA 1
ATOM 1224 C C . GLU A 1 168 ? 11.547 -7.566 -35.648 1.00 44.00 168 GLU A C 1
ATOM 1226 O O . GLU A 1 168 ? 11.872 -6.421 -35.944 1.00 44.00 168 GLU A O 1
ATOM 1231 N N . GLY A 1 169 ? 11.049 -7.852 -34.447 1.00 46.88 169 GLY A N 1
ATOM 1232 C CA . GLY A 1 169 ? 11.117 -6.956 -33.307 1.00 46.88 169 GLY A CA 1
ATOM 1233 C C . GLY A 1 169 ? 12.525 -7.027 -32.741 1.00 46.88 169 GLY A C 1
ATOM 1234 O O . GLY A 1 169 ? 12.963 -8.098 -32.315 1.00 46.88 169 GLY A O 1
ATOM 1235 N N . GLY A 1 170 ? 13.242 -5.904 -32.753 1.00 65.25 170 GLY A N 1
ATOM 1236 C CA . GLY A 1 170 ? 14.498 -5.814 -32.023 1.00 65.25 170 GLY A CA 1
ATOM 1237 C C . GLY A 1 170 ? 14.283 -6.149 -30.545 1.00 65.25 170 GLY A C 1
ATOM 1238 O O . GLY A 1 170 ? 13.195 -5.978 -29.990 1.00 65.25 170 GLY A O 1
ATOM 1239 N N . LYS A 1 171 ? 15.323 -6.685 -29.916 1.00 76.06 171 LYS A N 1
ATOM 1240 C CA . LYS A 1 171 ? 15.353 -6.985 -28.486 1.00 76.06 171 LYS A CA 1
ATOM 1241 C C . LYS A 1 171 ? 16.311 -6.011 -27.832 1.00 76.06 171 LYS A C 1
ATOM 1243 O O . LYS A 1 171 ? 17.352 -5.710 -28.409 1.00 76.06 171 LYS A O 1
ATOM 1248 N N . MET A 1 172 ? 15.949 -5.519 -26.657 1.00 78.00 172 MET A N 1
ATOM 1249 C CA . MET A 1 172 ? 16.829 -4.674 -25.867 1.00 78.00 172 MET A CA 1
ATOM 1250 C C . MET A 1 172 ? 16.807 -5.121 -24.419 1.00 78.00 172 MET A C 1
ATOM 1252 O O . MET A 1 172 ? 15.753 -5.159 -23.785 1.00 78.00 172 MET A O 1
ATOM 1256 N N . THR A 1 173 ? 17.981 -5.425 -23.891 1.00 80.62 173 THR A N 1
ATOM 1257 C CA . THR A 1 173 ? 18.154 -5.755 -22.480 1.00 80.62 173 THR A CA 1
ATOM 1258 C C . THR A 1 173 ? 17.976 -4.512 -21.603 1.00 80.62 173 THR A C 1
ATOM 1260 O O . THR A 1 173 ? 18.125 -3.372 -22.054 1.00 80.62 173 THR A O 1
ATOM 1263 N N . ALA A 1 174 ? 17.709 -4.716 -20.311 1.00 73.25 174 ALA A N 1
ATOM 1264 C CA . ALA A 1 174 ? 17.642 -3.623 -19.338 1.00 73.25 174 ALA A CA 1
ATOM 1265 C C . ALA A 1 174 ? 18.953 -2.810 -19.266 1.00 73.25 174 ALA A C 1
ATOM 1267 O O . ALA A 1 174 ? 18.911 -1.585 -19.172 1.00 73.25 174 ALA A O 1
ATOM 1268 N N . GLY A 1 175 ? 20.111 -3.472 -19.377 1.00 72.19 175 GLY A N 1
ATOM 1269 C CA . GLY A 1 175 ? 21.417 -2.804 -19.384 1.00 72.19 175 GLY A CA 1
ATOM 1270 C C . GLY A 1 175 ? 21.646 -1.946 -20.633 1.00 72.19 175 GLY A C 1
ATOM 1271 O O . GLY A 1 175 ? 22.125 -0.818 -20.532 1.00 72.19 175 GLY A O 1
ATOM 1272 N N . GLU A 1 176 ? 21.238 -2.426 -21.812 1.00 76.88 176 GLU A N 1
ATOM 1273 C CA . GLU A 1 176 ? 21.280 -1.631 -23.049 1.00 76.88 176 GLU A CA 1
ATOM 1274 C C . GLU A 1 176 ? 20.314 -0.443 -22.991 1.00 76.88 176 GLU A C 1
ATOM 1276 O O . GLU A 1 176 ? 20.666 0.656 -23.420 1.00 76.88 176 GLU A O 1
ATOM 1281 N N . PHE A 1 177 ? 19.126 -0.631 -22.405 1.00 76.38 177 PHE A N 1
ATOM 1282 C CA . PHE A 1 177 ? 18.168 0.451 -22.176 1.00 76.38 177 PHE A CA 1
ATOM 1283 C C . PHE A 1 177 ? 18.750 1.552 -21.280 1.00 76.38 177 PHE A C 1
ATOM 1285 O O . PHE A 1 177 ? 18.551 2.727 -21.570 1.00 76.38 177 PHE A O 1
ATOM 1292 N N . GLN A 1 178 ? 19.512 1.197 -20.241 1.00 72.31 178 GLN A N 1
ATOM 1293 C CA . GLN A 1 178 ? 20.157 2.147 -19.321 1.00 72.31 178 GLN A CA 1
ATOM 1294 C C . GLN A 1 178 ? 21.339 2.900 -19.935 1.00 72.31 178 GLN A C 1
ATOM 1296 O O . GLN A 1 178 ? 21.556 4.071 -19.623 1.00 72.31 178 GLN A O 1
ATOM 1301 N N . ALA A 1 179 ? 22.111 2.250 -20.807 1.00 68.88 179 ALA A N 1
ATOM 1302 C CA . ALA A 1 179 ? 23.257 2.874 -21.465 1.00 68.88 179 ALA A CA 1
ATOM 1303 C C . ALA A 1 179 ? 22.836 3.898 -22.539 1.00 68.88 179 ALA A C 1
ATOM 1305 O O . ALA A 1 179 ? 23.586 4.819 -22.868 1.00 68.88 179 ALA A O 1
ATOM 1306 N N . ARG A 1 180 ? 21.619 3.761 -23.075 1.00 66.94 180 ARG A N 1
ATOM 1307 C CA . ARG A 1 180 ? 21.100 4.561 -24.192 1.00 66.94 180 ARG A CA 1
ATOM 1308 C C . ARG A 1 180 ? 20.822 6.038 -23.864 1.00 66.94 180 ARG A C 1
ATOM 1310 O O . ARG A 1 180 ? 21.197 6.883 -24.679 1.00 66.94 180 ARG A O 1
ATOM 1317 N N . PRO A 1 181 ? 20.253 6.398 -22.697 1.00 55.66 181 PRO A N 1
ATOM 1318 C CA . PRO A 1 181 ? 20.136 7.780 -22.237 1.00 55.66 181 PRO A CA 1
ATOM 1319 C C . PRO A 1 181 ? 21.427 8.609 -22.328 1.00 55.66 181 PRO A C 1
ATOM 1321 O O . PRO A 1 181 ? 21.356 9.811 -22.562 1.00 55.66 181 PRO A O 1
ATOM 1324 N N . GLY A 1 182 ? 22.600 7.975 -22.201 1.00 50.59 182 GLY A N 1
ATOM 1325 C CA . GLY A 1 182 ? 23.910 8.628 -22.309 1.00 50.59 182 GLY A CA 1
ATOM 1326 C C . GLY A 1 182 ? 24.464 8.779 -23.733 1.00 50.59 182 GLY A C 1
ATOM 1327 O O . GLY A 1 182 ? 25.532 9.358 -23.900 1.00 50.59 182 GLY A O 1
ATOM 1328 N N . THR A 1 183 ? 23.774 8.269 -24.762 1.00 51.94 183 THR A N 1
ATOM 1329 C CA . THR A 1 183 ? 24.246 8.288 -26.167 1.00 51.94 183 THR A CA 1
ATOM 1330 C C . THR A 1 183 ? 23.611 9.369 -27.048 1.00 51.94 183 THR A C 1
ATOM 1332 O O . THR A 1 183 ? 23.924 9.449 -28.234 1.00 51.94 183 THR A O 1
ATOM 1335 N N . PHE A 1 184 ? 22.761 10.236 -26.490 1.00 43.78 184 PHE A N 1
ATOM 1336 C CA . PHE A 1 184 ? 22.139 11.337 -27.228 1.00 43.78 184 PHE A CA 1
ATOM 1337 C C . PHE A 1 184 ? 23.026 12.594 -27.213 1.00 43.78 184 PHE A C 1
ATOM 1339 O O . PHE A 1 184 ? 23.237 13.177 -26.148 1.00 43.78 184 PHE A O 1
ATOM 1346 N N . PRO A 1 185 ? 23.532 13.078 -28.362 1.00 42.94 185 PRO A N 1
ATOM 1347 C CA . PRO A 1 185 ? 24.162 14.388 -28.407 1.00 42.94 185 PRO A CA 1
ATOM 1348 C C . PRO A 1 185 ? 23.091 15.481 -28.251 1.00 42.94 185 PRO A C 1
ATOM 1350 O O . PRO A 1 185 ? 22.281 15.703 -29.145 1.00 42.94 185 PRO A O 1
ATOM 1353 N N . GLY A 1 186 ? 23.108 16.183 -27.114 1.00 50.94 186 GLY A N 1
ATOM 1354 C CA . GLY A 1 186 ? 22.494 17.510 -26.967 1.00 50.94 186 GLY A CA 1
ATOM 1355 C C . GLY A 1 186 ? 21.175 17.617 -26.194 1.00 50.94 186 GLY A C 1
ATOM 1356 O O . GLY A 1 186 ? 20.756 18.742 -25.936 1.00 50.94 186 GLY A O 1
ATOM 1357 N N . HIS A 1 187 ? 20.544 16.517 -25.768 1.00 56.53 187 HIS A N 1
ATOM 1358 C CA . HIS A 1 187 ? 19.323 16.575 -24.952 1.00 56.53 187 HIS A CA 1
ATOM 1359 C C . HIS A 1 187 ? 19.302 15.483 -23.884 1.00 56.53 187 HIS A C 1
ATOM 1361 O O . HIS A 1 187 ? 19.590 14.323 -24.177 1.00 56.53 187 HIS A O 1
ATOM 1367 N N . GLU A 1 188 ? 18.945 15.860 -22.653 1.00 62.34 188 GLU A N 1
ATOM 1368 C CA . GLU A 1 188 ? 18.702 14.893 -21.585 1.00 62.34 188 GLU A CA 1
ATOM 1369 C C . GLU A 1 188 ? 17.548 13.943 -21.972 1.00 62.34 188 GLU A C 1
ATOM 1371 O O . GLU A 1 188 ? 16.591 14.358 -22.641 1.00 62.34 188 GLU A O 1
ATOM 1376 N N . PRO A 1 189 ? 17.632 12.657 -21.590 1.00 68.44 189 PRO A N 1
ATOM 1377 C CA . PRO A 1 189 ? 16.539 11.702 -21.761 1.00 68.44 189 PRO A CA 1
ATOM 1378 C C . PRO A 1 189 ? 15.269 12.205 -21.047 1.00 68.44 189 PRO A C 1
ATOM 1380 O O . PRO A 1 189 ? 15.389 12.815 -19.982 1.00 68.44 189 PRO A O 1
ATOM 1383 N N . PRO A 1 190 ? 14.057 11.907 -21.559 1.00 79.06 190 PRO A N 1
ATOM 1384 C CA . PRO A 1 190 ? 12.828 12.219 -20.835 1.00 79.06 190 PRO A CA 1
ATOM 1385 C C . PRO A 1 190 ? 12.839 11.627 -19.424 1.00 79.06 190 PRO A C 1
ATOM 1387 O O . PRO A 1 190 ? 13.332 10.508 -19.226 1.00 79.06 190 PRO A O 1
ATOM 1390 N N . LEU A 1 191 ? 12.269 12.346 -18.454 1.00 83.50 191 LEU A N 1
ATOM 1391 C CA . LEU A 1 191 ? 12.359 12.002 -17.032 1.00 83.50 191 LEU A CA 1
ATOM 1392 C C . LEU A 1 191 ? 11.887 10.570 -16.755 1.00 83.50 191 LEU A C 1
ATOM 1394 O O . LEU A 1 191 ? 12.555 9.826 -16.037 1.00 83.50 191 LEU A O 1
ATOM 1398 N N . PHE A 1 192 ? 10.785 10.159 -17.385 1.00 87.00 192 PHE A N 1
ATOM 1399 C CA . PHE A 1 192 ? 10.250 8.808 -17.242 1.00 87.00 192 PHE A CA 1
ATOM 1400 C C . PHE A 1 192 ? 11.246 7.724 -17.680 1.00 87.00 192 PHE A C 1
ATOM 1402 O O . PHE A 1 192 ? 11.398 6.716 -16.994 1.00 87.00 192 PHE A O 1
ATOM 1409 N N . MET A 1 193 ? 11.969 7.936 -18.785 1.00 84.94 193 MET A N 1
ATOM 1410 C CA . MET A 1 193 ? 12.939 6.960 -19.299 1.00 84.94 193 MET A CA 1
ATOM 1411 C C . MET A 1 193 ? 14.119 6.796 -18.340 1.00 84.94 193 MET A C 1
ATOM 1413 O O . MET A 1 193 ? 14.598 5.681 -18.138 1.00 84.94 193 MET A O 1
ATOM 1417 N N . ARG A 1 194 ? 14.553 7.893 -17.704 1.00 82.81 194 ARG A N 1
ATOM 1418 C CA . ARG A 1 194 ? 15.590 7.856 -16.668 1.00 82.81 194 ARG A CA 1
ATOM 1419 C C . ARG A 1 194 ? 15.114 7.088 -15.436 1.00 82.81 194 ARG A C 1
ATOM 1421 O O . ARG A 1 194 ? 15.790 6.155 -15.018 1.00 82.81 194 ARG A O 1
ATOM 1428 N N . MET A 1 195 ? 13.930 7.420 -14.918 1.00 86.50 195 MET A N 1
ATOM 1429 C CA . MET A 1 195 ? 13.341 6.734 -13.761 1.00 86.50 195 MET A CA 1
ATOM 1430 C C . MET A 1 195 ? 13.143 5.236 -14.021 1.00 86.50 195 MET A C 1
ATOM 1432 O O . MET A 1 195 ? 13.444 4.409 -13.162 1.00 86.50 195 MET A O 1
ATOM 1436 N N . LEU A 1 196 ? 12.674 4.870 -15.218 1.00 89.19 196 LEU A N 1
ATOM 1437 C CA . LEU A 1 196 ? 12.507 3.474 -15.611 1.00 89.19 196 LEU A CA 1
ATOM 1438 C C . LEU A 1 196 ? 13.857 2.752 -15.698 1.00 89.19 196 LEU A C 1
ATOM 1440 O O . LEU A 1 196 ? 13.979 1.634 -15.205 1.00 89.19 196 LEU A O 1
ATOM 1444 N N . GLY A 1 197 ? 14.879 3.385 -16.280 1.00 86.19 197 GLY A N 1
ATOM 1445 C CA . GLY A 1 197 ? 16.234 2.833 -16.339 1.00 86.19 197 GLY A CA 1
ATOM 1446 C C . GLY A 1 197 ? 16.823 2.575 -14.950 1.00 86.19 197 GLY A C 1
ATOM 1447 O O . GLY A 1 197 ? 17.345 1.488 -14.702 1.00 86.19 197 GLY A O 1
ATOM 1448 N N . GLU A 1 198 ? 16.678 3.537 -14.035 1.00 84.94 198 GLU A N 1
ATOM 1449 C CA . GLU A 1 198 ? 17.102 3.420 -12.634 1.00 84.94 198 GLU A CA 1
ATOM 1450 C C . GLU A 1 198 ? 16.372 2.279 -11.910 1.00 84.94 198 GLU A C 1
ATOM 1452 O O . GLU A 1 198 ? 17.014 1.461 -11.255 1.00 84.94 198 GLU A O 1
ATOM 1457 N N . ALA A 1 199 ? 15.051 2.164 -12.075 1.00 85.38 199 ALA A N 1
ATOM 1458 C CA . ALA A 1 199 ? 14.267 1.095 -11.458 1.00 85.38 199 ALA A CA 1
ATOM 1459 C C . ALA A 1 199 ? 14.648 -0.296 -11.995 1.00 85.38 199 ALA A C 1
ATOM 1461 O O . ALA A 1 199 ? 14.806 -1.240 -11.221 1.00 85.38 199 ALA A O 1
ATOM 1462 N N . LEU A 1 200 ? 14.870 -0.420 -13.309 1.00 88.31 200 LEU A N 1
ATOM 1463 C CA . LEU A 1 200 ? 15.341 -1.659 -13.936 1.00 88.31 200 LEU A CA 1
ATOM 1464 C C . LEU A 1 200 ? 16.727 -2.083 -13.420 1.00 88.31 200 LEU A C 1
ATOM 1466 O O . LEU A 1 200 ? 16.998 -3.279 -13.341 1.00 88.31 200 LEU A O 1
ATOM 1470 N N . ALA A 1 201 ? 17.592 -1.131 -13.050 1.00 85.25 201 ALA A N 1
ATOM 1471 C CA . ALA A 1 201 ? 18.939 -1.407 -12.539 1.00 85.25 201 ALA A CA 1
ATOM 1472 C C . ALA A 1 201 ? 18.942 -2.053 -11.151 1.00 85.25 201 ALA A C 1
ATOM 1474 O O . ALA A 1 201 ? 19.932 -2.659 -10.752 1.00 85.25 201 ALA A O 1
ATOM 1475 N N . LEU A 1 202 ? 17.839 -1.938 -10.410 1.00 83.38 202 LEU A N 1
ATOM 1476 C CA . LEU A 1 202 ? 17.715 -2.538 -9.087 1.00 83.38 202 LEU A CA 1
ATOM 1477 C C . LEU A 1 202 ? 17.450 -4.045 -9.140 1.00 83.38 202 LEU A C 1
ATOM 1479 O O . LEU A 1 202 ? 17.453 -4.668 -8.082 1.00 83.38 202 LEU A O 1
ATOM 1483 N N . HIS A 1 203 ? 17.190 -4.618 -10.323 1.00 83.50 203 HIS A N 1
ATOM 1484 C CA . HIS A 1 203 ? 16.888 -6.039 -10.562 1.00 83.50 203 HIS A CA 1
ATOM 1485 C C . HIS A 1 203 ? 15.650 -6.606 -9.839 1.00 83.50 203 HIS A C 1
ATOM 1487 O O . HIS A 1 203 ? 15.149 -7.672 -10.184 1.00 83.50 203 HIS A O 1
ATOM 1493 N N . ASN A 1 204 ? 15.068 -5.846 -8.915 1.00 86.75 204 ASN A N 1
ATOM 1494 C CA . ASN A 1 204 ? 13.850 -6.200 -8.210 1.00 86.75 204 ASN A CA 1
ATOM 1495 C C . ASN A 1 204 ? 12.610 -5.917 -9.065 1.00 86.75 204 ASN A C 1
ATOM 1497 O O . ASN A 1 204 ? 12.606 -4.970 -9.854 1.00 86.75 204 ASN A O 1
ATOM 1501 N N . PRO A 1 205 ? 11.518 -6.667 -8.872 1.00 92.50 205 PRO A N 1
ATOM 1502 C CA . PRO A 1 205 ? 10.235 -6.318 -9.456 1.00 92.50 205 PRO A CA 1
ATOM 1503 C C . PRO A 1 205 ? 9.720 -4.984 -8.920 1.00 92.50 205 PRO A C 1
ATOM 1505 O O . PRO A 1 205 ? 9.888 -4.651 -7.743 1.00 92.50 205 PRO A O 1
ATOM 1508 N N . PHE A 1 206 ? 9.037 -4.227 -9.771 1.00 94.81 206 PHE A N 1
ATOM 1509 C CA . PHE A 1 206 ? 8.439 -2.953 -9.383 1.00 94.81 206 PHE A CA 1
ATOM 1510 C C . PHE A 1 206 ? 7.158 -2.658 -10.156 1.00 94.81 206 PHE A C 1
ATOM 1512 O O . PHE A 1 206 ? 6.902 -3.191 -11.235 1.00 94.81 206 PHE A O 1
ATOM 1519 N N . GLU A 1 207 ? 6.337 -1.795 -9.575 1.00 95.25 207 GLU A N 1
ATOM 1520 C CA . GLU A 1 207 ? 5.101 -1.280 -10.138 1.00 95.25 207 GLU A CA 1
ATOM 1521 C C . GLU A 1 207 ? 5.254 0.219 -10.398 1.00 95.25 207 GLU A C 1
ATOM 1523 O O . GLU A 1 207 ? 5.586 0.981 -9.495 1.00 95.25 207 GLU A O 1
ATOM 1528 N N . VAL A 1 208 ? 4.956 0.641 -11.621 1.00 95.25 208 VAL A N 1
ATOM 1529 C CA . VAL A 1 208 ? 4.787 2.043 -11.997 1.00 95.25 208 VAL A CA 1
ATOM 1530 C C . VAL A 1 208 ? 3.298 2.362 -11.998 1.00 95.25 208 VAL A C 1
ATOM 1532 O O . VAL A 1 208 ? 2.515 1.737 -12.721 1.00 95.25 208 VAL A O 1
ATOM 1535 N N . ARG A 1 209 ? 2.895 3.358 -11.214 1.00 93.06 209 ARG A N 1
ATOM 1536 C CA . ARG A 1 209 ? 1.520 3.860 -11.153 1.00 93.06 209 ARG A CA 1
ATOM 1537 C C . ARG A 1 209 ? 1.440 5.210 -11.833 1.00 93.06 209 ARG A C 1
ATOM 1539 O O . ARG A 1 209 ? 1.858 6.222 -11.282 1.00 93.06 209 ARG A O 1
ATOM 1546 N N . VAL A 1 210 ? 0.858 5.209 -13.027 1.00 87.69 210 VAL A N 1
ATOM 1547 C CA . VAL A 1 210 ? 0.598 6.431 -13.799 1.00 87.69 210 VAL A CA 1
ATOM 1548 C C . VAL A 1 210 ? -0.691 7.097 -13.314 1.00 87.69 210 VAL A C 1
ATOM 1550 O O . VAL A 1 210 ? -0.817 8.314 -13.294 1.00 87.69 210 VAL A O 1
ATOM 1553 N N . SER A 1 211 ? -1.677 6.295 -12.911 1.00 83.50 211 SER A N 1
ATOM 1554 C CA . SER A 1 211 ? -2.905 6.757 -12.258 1.00 83.50 211 SER A CA 1
ATOM 1555 C C . SER A 1 211 ? -3.501 5.633 -11.408 1.00 83.50 211 SER A C 1
ATOM 1557 O O . SER A 1 211 ? -2.934 4.546 -11.298 1.00 83.50 211 SER A O 1
ATOM 1559 N N . PHE A 1 212 ? -4.691 5.854 -10.841 1.00 74.75 212 PHE A N 1
ATOM 1560 C CA . PHE A 1 212 ? -5.417 4.793 -10.140 1.00 74.75 212 PHE A CA 1
ATOM 1561 C C . PHE A 1 212 ? -5.680 3.567 -11.036 1.00 74.75 212 PHE A C 1
ATOM 1563 O O . PHE A 1 212 ? -5.597 2.435 -10.554 1.00 74.75 212 PHE A O 1
ATOM 1570 N N . LEU A 1 213 ? -5.955 3.802 -12.327 1.00 81.31 213 LEU A N 1
ATOM 1571 C CA . LEU A 1 213 ? -6.305 2.771 -13.308 1.00 81.31 213 LEU A CA 1
ATOM 1572 C C . LEU A 1 213 ? -5.095 2.272 -14.105 1.00 81.31 213 LEU A C 1
ATOM 1574 O O . LEU A 1 213 ? -4.945 1.065 -14.259 1.00 81.31 213 LEU A O 1
ATOM 1578 N N . ASN A 1 214 ? -4.242 3.183 -14.584 1.00 88.81 214 ASN A N 1
ATOM 1579 C CA . ASN A 1 214 ? -3.114 2.858 -15.464 1.00 88.81 214 ASN A CA 1
ATOM 1580 C C . ASN A 1 214 ? -1.865 2.500 -14.660 1.00 88.81 214 ASN A C 1
ATOM 1582 O O . ASN A 1 214 ? -1.331 3.329 -13.912 1.00 88.81 214 ASN A O 1
ATOM 1586 N N . ARG A 1 215 ? -1.422 1.258 -14.828 1.00 94.00 215 ARG A N 1
ATOM 1587 C CA . ARG A 1 215 ? -0.317 0.643 -14.104 1.00 94.00 215 ARG A CA 1
ATOM 1588 C C . ARG A 1 215 ? 0.546 -0.171 -15.057 1.00 94.00 215 ARG A C 1
ATOM 1590 O O . ARG A 1 215 ? 0.076 -0.681 -16.077 1.00 94.00 215 ARG A O 1
ATOM 1597 N N . MET A 1 216 ? 1.810 -0.296 -14.689 1.00 95.62 216 MET A N 1
ATOM 1598 C CA . MET A 1 216 ? 2.770 -1.187 -15.324 1.00 95.62 216 MET A CA 1
ATOM 1599 C C . MET A 1 216 ? 3.528 -1.928 -14.231 1.00 95.62 216 MET A C 1
ATOM 1601 O O . MET A 1 216 ? 3.883 -1.337 -13.218 1.00 95.62 216 MET A O 1
ATOM 1605 N N . ILE A 1 217 ? 3.770 -3.215 -14.421 1.00 96.62 217 ILE A N 1
ATOM 1606 C CA . ILE A 1 217 ? 4.597 -4.037 -13.545 1.00 96.62 217 ILE A CA 1
ATOM 1607 C C . ILE A 1 217 ? 5.761 -4.558 -14.364 1.00 96.62 217 ILE A C 1
ATOM 1609 O O . ILE A 1 217 ? 5.553 -5.098 -15.445 1.00 96.62 217 ILE A O 1
ATOM 1613 N N . PHE A 1 218 ? 6.963 -4.434 -13.826 1.00 96.38 218 PHE A N 1
ATOM 1614 C CA . PHE A 1 218 ? 8.187 -4.916 -14.439 1.00 96.38 218 PHE A CA 1
ATOM 1615 C C . PHE A 1 218 ? 8.832 -5.943 -13.525 1.00 96.38 218 PHE A C 1
ATOM 1617 O O . PHE A 1 218 ? 8.886 -5.754 -12.310 1.00 96.38 218 PHE A O 1
ATOM 1624 N N . HIS A 1 219 ? 9.343 -7.015 -14.118 1.00 95.12 219 HIS A N 1
ATOM 1625 C CA . HIS A 1 219 ? 10.124 -8.023 -13.423 1.00 95.12 219 HIS A CA 1
ATOM 1626 C C . HIS A 1 219 ? 11.439 -8.241 -14.177 1.00 95.12 219 HIS A C 1
ATOM 1628 O O . HIS A 1 219 ? 11.503 -9.093 -15.068 1.00 95.12 219 HIS A O 1
ATOM 1634 N N . PRO A 1 220 ? 12.492 -7.472 -13.842 1.00 90.44 220 PRO A N 1
ATOM 1635 C CA . PRO A 1 220 ? 13.746 -7.479 -14.589 1.00 90.44 220 PRO A CA 1
ATOM 1636 C C . PRO A 1 220 ? 14.378 -8.870 -14.657 1.00 90.44 220 PRO A C 1
ATOM 1638 O O . PRO A 1 220 ? 14.652 -9.357 -15.747 1.00 90.44 220 PRO A O 1
ATOM 1641 N N . ASP A 1 221 ? 14.523 -9.566 -13.531 1.00 89.25 221 ASP A N 1
ATOM 1642 C CA . ASP A 1 221 ? 15.221 -10.861 -13.519 1.00 89.25 221 ASP A CA 1
ATOM 1643 C C . ASP A 1 221 ? 14.446 -11.988 -14.217 1.00 89.25 221 ASP A C 1
ATOM 1645 O O . ASP A 1 221 ? 15.037 -12.830 -14.891 1.00 89.25 221 ASP A O 1
ATOM 1649 N N . ALA A 1 222 ? 13.113 -11.970 -14.137 1.00 90.19 222 ALA A N 1
ATOM 1650 C CA . ALA A 1 222 ? 12.254 -12.922 -14.839 1.00 90.19 222 ALA A CA 1
ATOM 1651 C C . ALA A 1 222 ? 11.922 -12.495 -16.285 1.00 90.19 222 ALA A C 1
ATOM 1653 O O . ALA A 1 222 ? 11.202 -13.214 -16.978 1.00 90.19 222 ALA A O 1
ATOM 1654 N N . GLN A 1 223 ? 12.444 -11.351 -16.748 1.00 92.00 223 GLN A N 1
ATOM 1655 C CA . GLN A 1 223 ? 12.351 -10.854 -18.127 1.00 92.00 223 GLN A CA 1
ATOM 1656 C C . GLN A 1 223 ? 10.920 -10.697 -18.669 1.00 92.00 223 GLN A C 1
ATOM 1658 O O . GLN A 1 223 ? 10.651 -10.937 -19.851 1.00 92.00 223 GLN A O 1
ATOM 1663 N N . TRP A 1 224 ? 9.993 -10.231 -17.832 1.00 95.12 224 TRP A N 1
ATOM 1664 C CA . TRP A 1 224 ? 8.625 -9.926 -18.253 1.00 95.12 224 TRP A CA 1
ATOM 1665 C C . TRP A 1 224 ? 8.135 -8.587 -17.702 1.00 95.12 224 TRP A C 1
ATOM 1667 O O . TRP A 1 224 ? 8.659 -8.052 -16.721 1.00 95.12 224 TRP A O 1
ATOM 1677 N N . MET A 1 225 ? 7.104 -8.047 -18.342 1.00 95.94 225 MET A N 1
ATOM 1678 C CA . MET A 1 225 ? 6.324 -6.931 -17.826 1.00 95.94 225 MET A CA 1
ATOM 1679 C C . MET A 1 225 ? 4.829 -7.155 -18.066 1.00 95.94 225 MET A C 1
ATOM 1681 O O . MET A 1 225 ? 4.440 -7.982 -18.888 1.00 95.94 225 MET A O 1
ATOM 1685 N N . ALA A 1 226 ? 3.981 -6.450 -17.326 1.00 96.69 226 ALA A N 1
ATOM 1686 C CA . ALA A 1 226 ? 2.539 -6.460 -17.529 1.00 96.69 226 ALA A CA 1
ATOM 1687 C C . ALA A 1 226 ? 1.967 -5.046 -17.425 1.00 96.69 226 ALA A C 1
ATOM 1689 O O . ALA A 1 226 ? 2.318 -4.306 -16.510 1.00 96.69 226 ALA A O 1
ATOM 1690 N N . SER A 1 227 ? 1.098 -4.653 -18.352 1.00 94.44 227 SER A N 1
ATOM 1691 C CA . SER A 1 227 ? 0.567 -3.287 -18.412 1.00 94.44 227 SER A CA 1
ATOM 1692 C C . SER A 1 227 ? -0.884 -3.275 -18.856 1.00 94.44 227 SER A C 1
ATOM 1694 O O . SER A 1 227 ? -1.241 -3.903 -19.846 1.00 94.44 227 SER A O 1
ATOM 1696 N N . ASN A 1 228 ? -1.721 -2.504 -18.166 1.00 90.38 228 ASN A N 1
ATOM 1697 C CA . ASN A 1 228 ? -3.030 -2.081 -18.679 1.00 90.38 228 ASN A CA 1
ATOM 1698 C C . ASN A 1 228 ? -3.002 -0.642 -19.226 1.00 90.38 228 ASN A C 1
ATOM 1700 O O . ASN A 1 228 ? -4.046 -0.081 -19.557 1.00 90.38 228 ASN A O 1
ATOM 1704 N N . THR A 1 229 ? -1.817 -0.036 -19.304 1.00 89.19 229 THR A N 1
ATOM 1705 C CA . THR A 1 229 ? -1.626 1.330 -19.780 1.00 89.19 229 THR A CA 1
ATOM 1706 C C . THR A 1 229 ? -1.663 1.342 -21.303 1.00 89.19 229 THR A C 1
ATOM 1708 O O . THR A 1 229 ? -0.849 0.700 -21.965 1.00 89.19 229 THR A O 1
ATOM 1711 N N . SER A 1 230 ? -2.619 2.078 -21.871 1.00 84.25 230 SER A N 1
ATOM 1712 C CA . SER A 1 230 ? -2.749 2.216 -23.324 1.00 84.25 230 SER A CA 1
ATOM 1713 C C . SER A 1 230 ? -1.559 2.958 -23.936 1.00 84.25 230 SER A C 1
ATOM 1715 O O . SER A 1 230 ? -0.999 3.853 -23.300 1.00 84.25 230 SER A O 1
ATOM 1717 N N . LEU A 1 231 ? -1.250 2.665 -25.202 1.00 81.94 231 LEU A N 1
ATOM 1718 C CA . LEU A 1 231 ? -0.142 3.292 -25.924 1.00 81.94 231 LEU A CA 1
ATOM 1719 C C . LEU A 1 231 ? -0.161 4.837 -25.886 1.00 81.94 231 LEU A C 1
ATOM 1721 O O . LEU A 1 231 ? 0.872 5.399 -25.544 1.00 81.94 231 LEU A O 1
ATOM 1725 N N . PRO A 1 232 ? -1.293 5.543 -26.094 1.00 83.31 232 PRO A N 1
ATOM 1726 C CA . PRO A 1 232 ? -1.302 7.010 -26.029 1.00 83.31 232 PRO A CA 1
ATOM 1727 C C . PRO A 1 232 ? -0.890 7.579 -24.664 1.00 83.31 232 PRO A C 1
ATOM 1729 O O . PRO A 1 232 ? -0.261 8.628 -24.592 1.00 83.31 232 PRO A O 1
ATOM 1732 N N . VAL A 1 233 ? -1.220 6.879 -23.571 1.00 86.25 233 VAL A N 1
ATOM 1733 C CA . VAL A 1 233 ? -0.822 7.285 -22.211 1.00 86.25 233 VAL A CA 1
ATOM 1734 C C . VAL A 1 233 ? 0.673 7.067 -22.004 1.00 86.25 233 VAL A C 1
ATOM 1736 O O . VAL A 1 233 ? 1.328 7.885 -21.370 1.00 86.25 233 VAL A O 1
ATOM 1739 N N . LEU A 1 234 ? 1.216 5.977 -22.547 1.00 86.12 234 LEU A N 1
ATOM 1740 C CA . LEU A 1 234 ? 2.648 5.697 -22.496 1.00 86.12 234 LEU A CA 1
ATOM 1741 C C . LEU A 1 234 ? 3.445 6.729 -23.309 1.00 86.12 234 LEU A C 1
ATOM 1743 O O . LEU A 1 234 ? 4.472 7.214 -22.849 1.00 86.12 234 LEU A O 1
ATOM 1747 N N . GLU A 1 235 ? 2.938 7.117 -24.479 1.00 83.94 235 GLU A N 1
ATOM 1748 C CA . GLU A 1 235 ? 3.531 8.166 -25.309 1.00 83.94 235 GLU A CA 1
ATOM 1749 C C . GLU A 1 235 ? 3.533 9.531 -24.612 1.00 83.94 235 GLU A C 1
ATOM 1751 O O . GLU A 1 235 ? 4.556 10.216 -24.637 1.00 83.94 235 GLU A O 1
ATOM 1756 N N . ASP A 1 236 ? 2.419 9.910 -23.977 1.00 84.75 236 ASP A N 1
ATOM 1757 C CA . ASP A 1 236 ? 2.313 11.152 -23.203 1.00 84.75 236 ASP A CA 1
ATOM 1758 C C . ASP A 1 236 ? 3.254 11.129 -21.990 1.00 84.75 236 ASP A C 1
ATOM 1760 O O . ASP A 1 236 ? 3.998 12.078 -21.757 1.00 84.75 236 ASP A O 1
ATOM 1764 N N . LEU A 1 237 ? 3.322 10.002 -21.275 1.00 85.62 237 LEU A N 1
ATOM 1765 C CA . LEU A 1 237 ? 4.233 9.812 -20.145 1.00 85.62 237 LEU A CA 1
ATOM 1766 C C . LEU A 1 237 ? 5.708 9.953 -20.544 1.00 85.62 237 LEU A C 1
ATOM 1768 O O . LEU A 1 237 ? 6.497 10.544 -19.808 1.00 85.62 237 LEU A O 1
ATOM 1772 N N . CYS A 1 238 ? 6.088 9.434 -21.711 1.00 84.12 238 CYS A N 1
ATOM 1773 C CA . CYS A 1 238 ? 7.438 9.592 -22.243 1.00 84.12 238 CYS A CA 1
ATOM 1774 C C . CYS A 1 238 ? 7.728 11.007 -22.768 1.00 84.12 238 CYS A C 1
ATOM 1776 O O . CYS A 1 238 ? 8.895 11.377 -22.854 1.00 84.12 238 CYS A O 1
ATOM 1778 N N . GLY A 1 239 ? 6.710 11.776 -23.165 1.00 82.19 239 GLY A N 1
ATOM 1779 C CA . GLY A 1 239 ? 6.867 13.115 -23.742 1.00 82.19 239 GLY A CA 1
ATOM 1780 C C . GLY A 1 239 ? 6.705 14.268 -22.747 1.00 82.19 239 GLY A C 1
ATOM 1781 O O . GLY A 1 239 ? 7.100 15.392 -23.058 1.00 82.19 239 GLY A O 1
ATOM 1782 N N . ASN A 1 240 ? 6.126 14.013 -21.571 1.00 84.19 240 ASN A N 1
ATOM 1783 C CA . ASN A 1 240 ? 5.720 15.035 -20.613 1.00 84.19 240 ASN A CA 1
ATOM 1784 C C . ASN A 1 240 ? 6.354 14.815 -19.231 1.00 84.19 240 ASN A C 1
ATOM 1786 O O . ASN A 1 240 ? 5.851 14.052 -18.403 1.00 84.19 240 ASN A O 1
ATOM 1790 N N . ASP A 1 241 ? 7.423 15.560 -18.944 1.00 83.12 241 ASP A N 1
ATOM 1791 C CA . ASP A 1 241 ? 8.148 15.454 -17.672 1.00 83.12 241 ASP A CA 1
ATOM 1792 C C . ASP A 1 241 ? 7.297 15.840 -16.451 1.00 83.12 241 ASP A C 1
ATOM 1794 O O . ASP A 1 241 ? 7.513 15.310 -15.361 1.00 83.12 241 ASP A O 1
ATOM 1798 N N . ALA A 1 242 ? 6.295 16.714 -16.606 1.00 81.19 242 ALA A N 1
ATOM 1799 C CA . ALA A 1 242 ? 5.397 17.052 -15.504 1.00 81.19 242 ALA A CA 1
ATOM 1800 C C . ALA A 1 242 ? 4.546 15.837 -15.106 1.00 81.19 242 ALA A C 1
ATOM 1802 O O . ALA A 1 242 ? 4.418 15.535 -13.918 1.00 81.19 242 ALA A O 1
ATOM 1803 N N . LEU A 1 243 ? 4.032 15.095 -16.094 1.00 81.44 243 LEU A N 1
ATOM 1804 C CA . LEU A 1 243 ? 3.307 13.850 -15.851 1.00 81.44 243 LEU A CA 1
ATOM 1805 C C . LEU A 1 243 ? 4.241 12.782 -15.275 1.00 81.44 243 LEU A C 1
ATOM 1807 O O . LEU A 1 243 ? 3.901 12.163 -14.267 1.00 81.44 243 LEU A O 1
ATOM 1811 N N . ALA A 1 244 ? 5.439 12.628 -15.845 1.00 84.81 244 ALA A N 1
ATOM 1812 C CA . ALA A 1 244 ? 6.446 11.696 -15.345 1.00 84.81 244 ALA A CA 1
ATOM 1813 C C . ALA A 1 244 ? 6.818 11.964 -13.879 1.00 84.81 244 ALA A C 1
ATOM 1815 O O . ALA A 1 244 ? 6.942 11.025 -13.105 1.00 84.81 244 ALA A O 1
ATOM 1816 N N . SER A 1 245 ? 6.919 13.230 -13.463 1.00 78.62 245 SER A N 1
ATOM 1817 C CA . SER A 1 245 ? 7.239 13.588 -12.074 1.00 78.62 245 SER A CA 1
ATOM 1818 C C . SER A 1 245 ? 6.144 13.227 -11.063 1.00 78.62 245 SER A C 1
ATOM 1820 O O . SER A 1 245 ? 6.407 13.179 -9.864 1.00 78.62 245 SER A O 1
ATOM 1822 N N . SER A 1 246 ? 4.919 12.986 -11.539 1.00 81.69 246 SER A N 1
ATOM 1823 C CA . SER A 1 246 ? 3.752 12.681 -10.704 1.00 81.69 246 SER A CA 1
ATOM 1824 C C . SER A 1 246 ? 3.486 11.186 -10.514 1.00 81.69 246 SER A C 1
ATOM 1826 O O . SER A 1 246 ? 2.601 10.825 -9.739 1.00 81.69 246 SER A O 1
ATOM 1828 N N . ILE A 1 247 ? 4.220 10.318 -11.218 1.00 87.12 247 ILE A N 1
ATOM 1829 C CA . ILE A 1 247 ? 4.042 8.867 -11.108 1.00 87.12 247 ILE A CA 1
ATOM 1830 C C . ILE A 1 247 ? 4.715 8.322 -9.848 1.00 87.12 247 ILE A C 1
ATOM 1832 O O . ILE A 1 247 ? 5.731 8.839 -9.384 1.00 87.12 247 ILE A O 1
ATOM 1836 N N . GLU A 1 248 ? 4.190 7.212 -9.343 1.00 86.56 248 GLU A N 1
ATOM 1837 C CA . GLU A 1 248 ? 4.803 6.466 -8.243 1.00 86.56 248 GLU A CA 1
ATOM 1838 C C . GLU A 1 248 ? 5.484 5.210 -8.794 1.00 86.56 248 GLU A C 1
ATOM 1840 O O . GLU A 1 248 ? 4.891 4.486 -9.599 1.00 86.56 248 GLU A O 1
ATOM 1845 N N . ILE A 1 249 ? 6.718 4.942 -8.359 1.00 89.44 249 ILE A N 1
ATOM 1846 C CA . ILE A 1 249 ? 7.423 3.686 -8.632 1.00 89.44 249 ILE A CA 1
ATOM 1847 C C . ILE A 1 249 ? 7.664 2.984 -7.299 1.00 89.44 249 ILE A C 1
ATOM 1849 O O . ILE A 1 249 ? 8.455 3.447 -6.479 1.00 89.44 249 ILE A O 1
ATOM 1853 N N . ASP A 1 250 ? 6.988 1.859 -7.102 1.00 88.94 250 ASP A N 1
ATOM 1854 C CA . ASP A 1 250 ? 7.065 1.058 -5.885 1.00 88.94 250 ASP A CA 1
ATOM 1855 C C . ASP A 1 250 ? 7.724 -0.287 -6.187 1.00 88.94 250 ASP A C 1
ATOM 1857 O O . ASP A 1 250 ? 7.290 -1.006 -7.088 1.00 88.94 250 ASP A O 1
ATOM 1861 N N . THR A 1 251 ? 8.718 -0.690 -5.397 1.00 89.94 251 THR A N 1
ATOM 1862 C CA . THR A 1 251 ? 9.208 -2.072 -5.443 1.00 89.94 251 THR A CA 1
ATOM 1863 C C . THR A 1 251 ? 8.122 -3.036 -4.961 1.00 89.94 251 THR A C 1
ATOM 1865 O O . THR A 1 251 ? 7.363 -2.752 -4.029 1.00 89.94 251 THR A O 1
ATOM 1868 N N . ILE A 1 252 ? 8.027 -4.193 -5.611 1.00 86.81 252 ILE A N 1
ATOM 1869 C CA . ILE A 1 252 ? 7.068 -5.250 -5.281 1.00 86.81 252 ILE A CA 1
ATOM 1870 C C . ILE A 1 252 ? 7.807 -6.575 -5.090 1.00 86.81 252 ILE A C 1
ATOM 1872 O O . ILE A 1 252 ? 8.931 -6.745 -5.552 1.00 86.81 252 ILE A O 1
ATOM 1876 N N . ASP A 1 253 ? 7.190 -7.511 -4.371 1.00 81.00 253 ASP A N 1
ATOM 1877 C CA . ASP A 1 253 ? 7.798 -8.821 -4.153 1.00 81.00 253 ASP A CA 1
ATOM 1878 C C . ASP A 1 253 ? 7.826 -9.660 -5.436 1.00 81.00 253 ASP A C 1
ATOM 1880 O O . ASP A 1 253 ? 6.853 -9.665 -6.191 1.00 81.00 253 ASP A O 1
ATOM 1884 N N . ASP A 1 254 ? 8.897 -10.430 -5.613 1.00 78.44 254 ASP A N 1
ATOM 1885 C CA . ASP A 1 254 ? 9.055 -11.463 -6.647 1.00 78.44 254 ASP A CA 1
ATOM 1886 C C . ASP A 1 254 ? 7.863 -12.420 -6.708 1.00 78.44 254 ASP A C 1
ATOM 1888 O O . ASP A 1 254 ? 7.252 -12.611 -7.764 1.00 78.44 254 ASP A O 1
ATOM 1892 N N . LYS A 1 255 ? 7.421 -12.914 -5.550 1.00 79.12 255 LYS A N 1
ATOM 1893 C CA . LYS A 1 255 ? 6.311 -13.867 -5.462 1.00 79.12 255 LYS A CA 1
ATOM 1894 C C . LYS A 1 255 ? 4.959 -13.213 -5.743 1.00 79.12 255 LYS A C 1
ATOM 1896 O O . LYS A 1 255 ? 4.039 -13.887 -6.207 1.00 79.12 255 LYS A O 1
ATOM 1901 N N . ASP A 1 256 ? 4.842 -11.907 -5.507 1.00 84.88 256 ASP A N 1
ATOM 1902 C CA . ASP A 1 256 ? 3.586 -11.168 -5.658 1.00 84.88 256 ASP A CA 1
ATOM 1903 C C . ASP A 1 256 ? 3.421 -10.524 -7.036 1.00 84.88 256 ASP A C 1
ATOM 1905 O O . ASP A 1 256 ? 2.289 -10.257 -7.449 1.00 84.88 256 ASP A O 1
ATOM 1909 N N . ALA A 1 257 ? 4.515 -10.260 -7.756 1.00 90.50 257 ALA A N 1
ATOM 1910 C CA . ALA A 1 257 ? 4.501 -9.531 -9.021 1.00 90.50 257 ALA A CA 1
ATOM 1911 C C . ALA A 1 257 ? 3.559 -10.184 -10.043 1.00 90.50 257 ALA A C 1
ATOM 1913 O O . ALA A 1 257 ? 2.664 -9.528 -10.586 1.00 90.50 257 ALA A O 1
A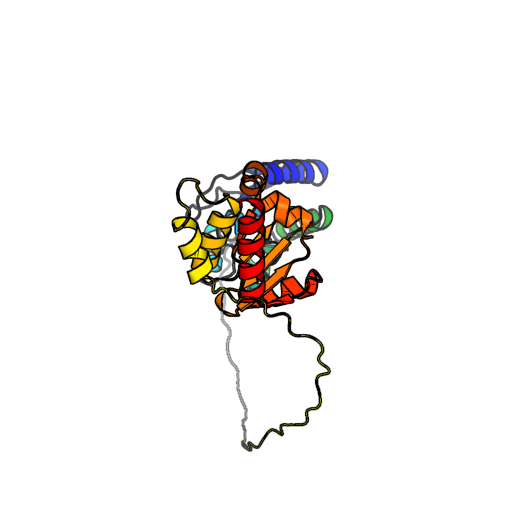TOM 1914 N N . MET A 1 258 ? 3.705 -11.497 -10.244 1.00 92.25 258 MET A N 1
ATOM 1915 C CA . MET A 1 258 ? 2.886 -12.268 -11.182 1.00 92.25 258 MET A CA 1
ATOM 1916 C C . MET A 1 258 ? 1.420 -12.338 -10.735 1.00 92.25 258 MET A C 1
ATOM 1918 O O . MET A 1 258 ? 0.506 -12.055 -11.510 1.00 92.25 258 MET A O 1
ATOM 1922 N N . ALA A 1 259 ? 1.176 -12.656 -9.461 1.00 87.44 259 ALA A N 1
ATOM 1923 C CA . ALA A 1 259 ? -0.178 -12.724 -8.914 1.00 87.44 259 ALA A CA 1
ATOM 1924 C C . ALA A 1 259 ? -0.909 -11.375 -9.039 1.00 87.44 259 ALA A C 1
ATOM 1926 O O . ALA A 1 259 ? -2.107 -11.329 -9.334 1.00 87.44 259 ALA A O 1
ATOM 1927 N N . ARG A 1 260 ? -0.184 -10.262 -8.870 1.00 87.88 260 ARG A N 1
ATOM 1928 C CA . ARG A 1 260 ? -0.714 -8.909 -9.042 1.00 87.88 260 ARG A CA 1
ATOM 1929 C C . ARG A 1 260 ? -1.072 -8.620 -10.497 1.00 87.88 260 ARG A C 1
ATOM 1931 O O . ARG A 1 260 ? -2.165 -8.105 -10.727 1.00 87.88 260 ARG A O 1
ATOM 1938 N N . ALA A 1 261 ? -0.208 -8.974 -11.451 1.00 93.56 261 ALA A N 1
ATOM 1939 C CA . ALA A 1 261 ? -0.487 -8.822 -12.879 1.00 93.56 261 ALA A CA 1
ATOM 1940 C C . ALA A 1 261 ? -1.773 -9.557 -13.288 1.00 93.56 261 ALA A C 1
ATOM 1942 O O . ALA A 1 261 ? -2.670 -8.955 -13.882 1.00 93.56 261 ALA A O 1
ATOM 1943 N N . LEU A 1 262 ? -1.912 -10.817 -12.864 1.00 90.75 262 LEU A N 1
ATOM 1944 C CA . LEU A 1 262 ? -3.090 -11.642 -13.143 1.00 90.75 262 LEU A CA 1
ATOM 1945 C C . LEU A 1 262 ? -4.365 -11.082 -12.501 1.00 90.75 262 LEU A C 1
ATOM 1947 O O . LEU A 1 262 ? -5.398 -10.990 -13.160 1.00 90.75 262 LEU A O 1
ATOM 1951 N N . ARG A 1 263 ? -4.303 -10.657 -11.232 1.00 89.50 263 ARG A N 1
ATOM 1952 C CA . ARG A 1 263 ? -5.458 -10.084 -10.517 1.00 89.50 2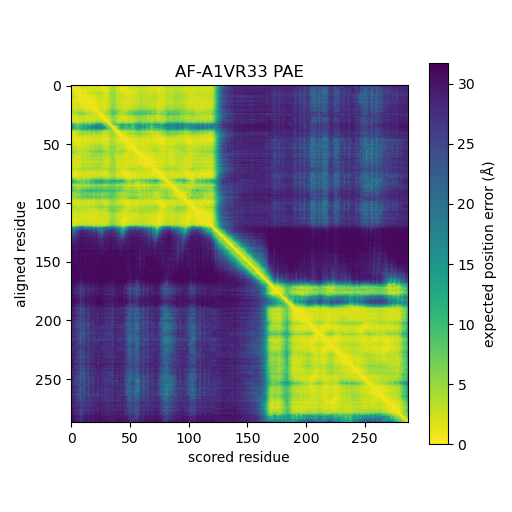63 ARG A CA 1
ATOM 1953 C C . ARG A 1 263 ? -5.964 -8.794 -11.159 1.00 89.50 263 ARG A C 1
ATOM 1955 O O . ARG A 1 263 ? -7.162 -8.533 -11.134 1.00 89.50 263 ARG A O 1
ATOM 1962 N N . LEU A 1 264 ? -5.057 -7.988 -11.704 1.00 88.00 264 LEU A N 1
ATOM 1963 C CA . LEU A 1 264 ? -5.386 -6.750 -12.411 1.00 88.00 264 LEU A CA 1
ATOM 1964 C C . LEU A 1 264 ? -5.783 -6.991 -13.877 1.00 88.00 264 LEU A C 1
ATOM 1966 O O . LEU A 1 264 ? -6.094 -6.032 -14.578 1.00 88.00 264 LEU A O 1
ATOM 1970 N N . GLY A 1 265 ? -5.778 -8.247 -14.340 1.00 89.12 265 GLY A N 1
ATOM 1971 C CA . GLY A 1 265 ? -6.096 -8.601 -15.722 1.00 89.12 265 GLY A CA 1
ATOM 1972 C C . GLY A 1 265 ? -5.119 -7.997 -16.729 1.00 89.12 265 GLY A C 1
ATOM 1973 O O . GLY A 1 265 ? -5.514 -7.698 -17.854 1.00 89.12 265 GLY A O 1
ATOM 1974 N N . MET A 1 266 ? -3.868 -7.761 -16.322 1.00 94.12 266 MET A N 1
ATOM 1975 C CA . MET A 1 266 ? -2.876 -7.125 -17.181 1.00 94.12 266 MET A CA 1
ATOM 1976 C C . MET A 1 266 ? -2.266 -8.155 -18.137 1.00 94.12 266 MET A C 1
ATOM 1978 O O . MET A 1 266 ? -1.814 -9.206 -17.672 1.00 94.12 266 MET A O 1
ATOM 1982 N N . PRO A 1 267 ? -2.224 -7.879 -19.452 1.00 91.50 267 PRO A N 1
ATOM 1983 C CA . PRO A 1 267 ? -1.495 -8.717 -20.392 1.00 91.50 267 PRO A CA 1
ATOM 1984 C C . PRO A 1 267 ? -0.015 -8.746 -20.011 1.00 91.50 267 PRO A C 1
ATOM 1986 O O . PRO A 1 267 ? 0.583 -7.702 -19.755 1.00 91.50 267 PRO A O 1
ATOM 1989 N N . ILE A 1 268 ? 0.548 -9.953 -19.960 1.00 94.75 268 ILE A N 1
ATOM 1990 C CA . ILE A 1 268 ? 1.966 -10.185 -19.689 1.00 94.75 268 ILE A CA 1
ATOM 1991 C C . ILE A 1 268 ? 2.685 -10.297 -21.027 1.00 94.75 268 ILE A C 1
ATOM 1993 O O . ILE A 1 268 ? 2.283 -11.081 -21.889 1.00 94.75 268 ILE A O 1
ATOM 1997 N N . GLU A 1 269 ? 3.764 -9.545 -21.178 1.00 93.75 269 GLU A N 1
ATOM 1998 C CA . GLU A 1 269 ? 4.612 -9.555 -22.360 1.00 93.75 269 GLU A CA 1
ATOM 1999 C C . GLU A 1 269 ? 6.095 -9.679 -21.976 1.00 93.75 269 GLU A C 1
ATOM 2001 O O . GLU A 1 269 ? 6.487 -9.339 -20.853 1.00 93.75 269 GLU A O 1
ATOM 2006 N N . PRO A 1 270 ? 6.944 -10.201 -22.878 1.00 93.56 270 PRO A N 1
ATOM 2007 C CA . PRO A 1 270 ? 8.381 -10.231 -22.647 1.00 93.56 270 PRO A CA 1
ATOM 2008 C C . PRO A 1 270 ? 8.939 -8.811 -22.487 1.00 93.56 270 PRO A C 1
ATOM 2010 O O . PRO A 1 270 ? 8.526 -7.888 -23.190 1.00 93.56 270 PRO A O 1
ATOM 2013 N N . LEU A 1 271 ? 9.905 -8.643 -21.585 1.00 92.19 271 LEU A N 1
ATOM 2014 C CA . LEU A 1 271 ? 10.451 -7.327 -21.253 1.00 92.19 271 LEU A CA 1
ATOM 2015 C C . LEU A 1 271 ? 11.262 -6.719 -22.407 1.00 92.19 271 LEU A C 1
ATOM 2017 O O . LEU A 1 271 ? 11.079 -5.552 -22.745 1.00 92.19 271 LEU A O 1
ATOM 2021 N N . GLU A 1 272 ? 12.144 -7.498 -23.034 1.00 90.00 272 GLU A N 1
ATOM 2022 C CA . GLU A 1 272 ? 13.086 -6.964 -24.030 1.00 90.00 272 GLU A CA 1
ATOM 2023 C C . GLU A 1 272 ? 12.414 -6.345 -25.272 1.00 90.00 272 GLU A C 1
ATOM 2025 O O . GLU A 1 272 ? 12.829 -5.260 -25.691 1.00 90.00 272 GLU A O 1
ATOM 2030 N N . PRO A 1 273 ? 11.382 -6.973 -25.878 1.00 88.06 273 PRO A N 1
ATOM 2031 C CA . PRO A 1 273 ? 10.657 -6.377 -26.999 1.00 88.06 273 PRO A CA 1
ATOM 2032 C C . PRO A 1 273 ? 9.921 -5.095 -26.602 1.00 88.06 273 PRO A C 1
ATOM 2034 O O . PRO A 1 273 ? 9.879 -4.144 -27.384 1.00 88.06 273 PRO A O 1
ATOM 2037 N N . PHE A 1 274 ? 9.372 -5.045 -25.383 1.00 89.50 274 PHE A N 1
ATOM 2038 C CA . PHE A 1 274 ? 8.710 -3.848 -24.875 1.00 89.50 274 PHE A CA 1
ATOM 2039 C C . PHE A 1 274 ? 9.699 -2.690 -24.723 1.00 89.50 274 PHE A C 1
ATOM 2041 O O . PHE A 1 274 ? 9.446 -1.596 -25.226 1.00 89.50 274 PHE A O 1
ATOM 2048 N N . LEU A 1 275 ? 10.854 -2.929 -24.092 1.00 88.38 275 LEU A N 1
ATOM 2049 C CA . LEU A 1 275 ? 11.885 -1.901 -23.934 1.00 88.38 275 LEU A CA 1
ATOM 2050 C C . LEU A 1 275 ? 12.376 -1.401 -25.296 1.00 88.38 275 LEU A C 1
ATOM 2052 O O . LEU A 1 275 ? 12.527 -0.191 -25.488 1.00 88.38 275 LEU A O 1
ATOM 2056 N N . TRP A 1 276 ? 12.597 -2.308 -26.257 1.00 84.12 276 TRP A N 1
ATOM 2057 C CA . TRP A 1 276 ? 12.986 -1.939 -27.622 1.00 84.12 276 TRP A CA 1
ATOM 2058 C C . TRP A 1 276 ? 11.966 -1.010 -28.270 1.00 84.12 276 TRP A C 1
ATOM 2060 O O . TRP A 1 276 ? 12.359 0.034 -28.800 1.00 84.12 276 TRP A O 1
ATOM 2070 N N . LYS A 1 277 ? 10.679 -1.370 -28.198 1.00 84.50 277 LYS A N 1
ATOM 2071 C CA . LYS A 1 277 ? 9.570 -0.569 -28.722 1.00 84.50 277 LYS A CA 1
ATOM 2072 C C . LYS A 1 277 ? 9.526 0.807 -28.063 1.00 84.50 277 LYS A C 1
ATOM 2074 O O . LYS A 1 277 ? 9.521 1.809 -28.769 1.00 84.50 277 LYS A O 1
ATOM 2079 N N . LEU A 1 278 ? 9.585 0.853 -26.733 1.00 83.69 278 LEU A N 1
ATOM 2080 C CA . LEU A 1 278 ? 9.525 2.093 -25.964 1.00 83.69 278 LEU A CA 1
ATOM 2081 C C . LEU A 1 278 ? 10.662 3.053 -26.334 1.00 83.69 278 LEU A C 1
ATOM 2083 O O . LEU A 1 278 ? 10.444 4.252 -26.485 1.00 83.69 278 LEU A O 1
ATOM 2087 N N . ALA A 1 279 ? 11.879 2.539 -26.513 1.00 79.69 279 ALA A N 1
ATOM 2088 C CA . ALA A 1 279 ? 13.002 3.371 -26.928 1.00 79.69 279 ALA A CA 1
ATOM 2089 C C . ALA A 1 279 ? 12.932 3.789 -28.404 1.00 79.69 279 ALA A C 1
ATOM 2091 O O . ALA A 1 279 ? 13.310 4.916 -28.713 1.00 79.69 279 ALA A O 1
ATOM 2092 N N . HIS A 1 280 ? 12.458 2.927 -29.312 1.00 74.94 280 HIS A N 1
ATOM 2093 C CA . HIS A 1 280 ? 12.351 3.262 -30.740 1.00 74.94 280 HIS A CA 1
ATOM 2094 C C . HIS A 1 280 ? 11.235 4.254 -31.040 1.00 74.94 280 HIS A C 1
ATOM 2096 O O . HIS A 1 280 ? 11.471 5.207 -31.772 1.00 74.94 280 HIS A O 1
ATOM 2102 N N . GLU A 1 281 ? 10.064 4.113 -30.420 1.00 69.75 281 GLU A N 1
ATOM 2103 C CA . GLU A 1 281 ? 8.968 5.075 -30.591 1.00 69.75 281 GLU A CA 1
ATOM 2104 C C . GLU A 1 281 ? 9.364 6.492 -30.139 1.00 69.75 281 GLU A C 1
ATOM 2106 O O . GLU A 1 281 ? 8.853 7.477 -30.667 1.00 69.75 281 GLU A O 1
ATOM 2111 N N . GLN A 1 282 ? 10.306 6.616 -29.199 1.00 65.31 282 GLN A N 1
ATOM 2112 C CA . GLN A 1 282 ? 10.862 7.909 -28.785 1.00 65.31 282 GLN A CA 1
ATOM 2113 C C . GLN A 1 282 ? 11.968 8.429 -29.710 1.00 65.31 282 GLN A C 1
ATOM 2115 O O . GLN A 1 282 ? 12.153 9.641 -29.817 1.00 65.31 282 GLN A O 1
ATOM 2120 N N . LEU A 1 283 ? 12.698 7.533 -30.374 1.00 53.53 283 LEU A N 1
ATOM 2121 C CA . LEU A 1 283 ? 13.733 7.885 -31.346 1.00 53.53 283 LEU A CA 1
ATOM 2122 C C . LEU A 1 283 ? 13.121 8.381 -32.656 1.00 53.53 283 LEU A C 1
ATOM 2124 O O . LEU A 1 283 ? 13.507 9.443 -33.137 1.00 53.53 283 LEU A O 1
ATOM 2128 N N . ASP A 1 284 ? 12.122 7.670 -33.177 1.00 54.78 284 ASP A N 1
ATOM 2129 C CA . ASP A 1 284 ? 11.483 7.998 -34.456 1.00 54.78 284 ASP A CA 1
ATOM 2130 C C . ASP A 1 284 ? 10.619 9.266 -34.377 1.00 54.78 284 ASP A C 1
ATOM 2132 O O . ASP A 1 284 ? 10.431 9.947 -35.379 1.00 54.78 284 ASP A O 1
ATOM 2136 N N . LYS A 1 285 ? 10.127 9.642 -33.188 1.00 53.84 285 LYS A N 1
ATOM 2137 C CA . LYS A 1 285 ? 9.424 10.923 -32.979 1.00 53.84 285 LYS A CA 1
ATOM 2138 C C . LYS A 1 285 ? 10.351 12.143 -32.935 1.00 53.84 285 LYS A C 1
ATOM 2140 O O . LYS A 1 285 ? 9.853 13.267 -32.972 1.00 53.84 285 LYS A O 1
ATOM 2145 N N . LYS A 1 286 ? 11.667 11.944 -32.798 1.00 46.38 286 LYS A N 1
ATOM 2146 C CA . LYS A 1 286 ? 12.669 13.020 -32.683 1.00 46.38 286 LYS A CA 1
ATOM 2147 C C . LYS A 1 286 ? 13.670 13.063 -33.848 1.00 46.38 286 LYS A C 1
ATOM 2149 O O . LYS A 1 286 ? 14.561 13.913 -33.811 1.00 46.38 286 LYS A O 1
ATOM 2154 N N . ALA A 1 287 ? 13.531 12.180 -34.840 1.00 37.75 287 ALA A N 1
ATOM 2155 C CA . ALA A 1 287 ? 14.250 12.218 -36.118 1.00 37.75 287 ALA A CA 1
ATOM 2156 C C . ALA A 1 287 ? 13.483 13.054 -37.155 1.00 37.75 287 ALA A C 1
ATOM 2158 O O . ALA A 1 287 ? 14.158 13.739 -37.957 1.00 37.75 287 ALA A O 1
#

Secondary structure (DSSP, 8-state):
-EEEEES--HHHHHHHHHHHHHHSTT-EEEEE---TTSPPPP-SEEEEETTTTT--S--HHHHHHHHHHHTT--EEEEE-TT--GGGGS-HHHHHHTTEEEEESS--HHHHHHHHHHHHHT-------PPP------------------------------------------HHHHHHGGGG-SSSPPPHHHHHHHHHHHT-S-EEEESSSS-EEEEETTTTEEEE---HHHHHHHHH-HHHHHT-EEEE--HHHHHHHHHHTTPPEEEHHHHHHHHHHHHHHT--

Organism: Polaromonas naphthalenivorans (strain CJ2) (NCBI:txid365044)

pLDDT: mean 76.71, std 20.29, range [28.06, 96.69]

Radius of gyration: 27.15 Å; Cα contacts (8 Å, |Δi|>4): 385; chains: 1; bounding box: 43×68×82 Å

Solvent-accessible surface area (backbone atoms only — not comparable to full-atom values): 17022 Å² total; per-residue (Å²): 84,43,34,35,36,30,39,59,52,74,71,52,50,54,52,48,40,53,50,41,57,74,75,36,86,74,46,47,67,42,83,45,95,62,58,87,88,46,71,59,78,94,53,71,29,38,38,35,27,29,45,59,49,73,42,60,60,61,43,75,65,52,50,50,53,50,49,63,36,44,70,66,48,23,23,34,39,34,38,43,65,84,54,68,52,59,72,69,57,56,68,65,58,30,62,76,28,14,44,30,85,42,50,36,87,68,53,74,66,56,54,51,50,35,52,52,52,15,60,70,48,63,72,72,86,77,75,90,75,81,85,83,84,86,88,84,86,88,90,87,86,87,89,85,92,86,85,86,83,88,85,83,84,87,83,89,85,88,88,84,87,85,82,86,80,87,69,92,68,60,72,30,52,67,68,58,56,48,57,48,57,77,69,52,92,88,56,82,57,43,55,37,57,51,54,50,32,55,52,49,71,64,47,51,24,31,37,40,34,75,48,99,81,31,34,36,36,41,27,51,77,80,45,29,29,25,43,67,53,52,68,72,58,53,52,46,34,51,72,29,52,73,60,32,71,68,41,49,78,42,80,45,53,76,83,47,49,61,58,49,31,58,75,69,68,25,58,74,44,59,30,31,50,51,50,31,49,60,54,46,62,58,48,68,76,74,110

Sequence (287 aa):
MNVALVGLTTREEVALGMLVGKSQPGWQCSAVTAGLDESLPPADLYVVDLAGRGMRRWTEEAQSDLLKALDGAPAVLVAPAFDQTWSALDSHLMKSQSLVLLHKPYGTEDMRAALKQAAAGRATPVQPKALPVAPSVPHGVLPPESAPRVIASPVMAAMPPSSPVAQEGGKMTAGEFQARPGTFPGHEPPLFMRMLGEALALHNPFEVRVSFLNRMIFHPDAQWMASNTSLPVLEDLCGNDALASSIEIDTIDDKDAMARALRLGMPIEPLEPFLWKLAHEQLDKKA

Foldseek 3Di:
DEEEEELDDPVVQVVVQVLCVVQPPPYGYDYDPDALQDAGDDGQEYEYECVSSVNQADDPVSVVSVCVSCVLHFYEYEHEQPYCRCVVPDPVSCLSSQYHYDYPPDDSVRVSVSVVSSNVSPDDPDDDDDDDDDDDDDDDDDDDDDDDDDDDDDDDDDDDDDDDDDDPQDFAALVNLLCVQVPDPPDGFQLLSNVSSVVLVVQFWKKKDLDPLWIKIDRRVVQKIWTPHDPVSLVCCRVPNVSVVPIDIGGDHPVCRVVVRVVSVTDMDGNGSVSSVSVVVVVVVVD